Protein AF-A0A1Y3N661-F1 (afdb_monomer_lite)

pLDDT: mean 83.08, std 12.66, range [36.19, 97.19]

Sequence (358 aa):
MNIIDDYYLINKDINNVFLYYISNYDNIYKYEESDEYGVFLFQYREDYIKKIDQYNHYALNEDDCTNSNFRIYECQKGRCEITQGYARCGSDQLLNCSKEDCVIVNNVYDELICNESNYEKAFVENEEFKICILINEEEGYEFRQVPVDNESFHIYTYYTNYNNDFYKLYISYQNGNILRLSTSKGNYYETLNQNDDYENKKMIICNDKKDDPKCYITNKSGYYYNTIGDESQKLLKCNQEDDYICETPETIENGYFYNPENTDVIKCFDDKCEYYNPGNSCSNENYDEIIVESNAKYYCHNNQKYTIGSDDKYYSISDINAEDIYPNLSEGNDIILIKVSPYSITQYIKESGEGWYK

Radius of gyration: 24.1 Å; chains: 1; bounding box: 62×42×71 Å

Foldseek 3Di:
DPDDQFWFWDDPDPFWTFIWGWDADPNDIDTDGDQDFDKFKWFDDPPTIGTQDQDLQFSEEQVRPDWWGIWMWGDHGRTIGTFFWWFGYHQWWIWGHDSVTTDIDRPPDVDDDQAPVQAQPWTADPSWTWHWAALDPPVGIDIDTQDQDQKKDWDWHWDDDPPDIWTWIWIDHHGSGIITTDQDFFKAWDPSDPPDPPQAIFIWTWDHDNPDITIDTDLWWWWGAGCGIPSHQFIWTFDNVRSRGIDGDPDDFAFWFATLPFLWIWGDDPNGIDTDDADQAQDPVQAQHWHAHPRAIFGHHPRDTHHQDQDKDKDKDAQWDPVDFPPDTDGHGDIWIWIRHNTTIGTDDDDPPPDDDD

Structure (mmCIF, N/CA/C/O backbone):
data_AF-A0A1Y3N661-F1
#
_entry.id   AF-A0A1Y3N661-F1
#
loop_
_atom_site.group_PDB
_atom_site.id
_atom_site.type_symbol
_atom_site.label_atom_id
_atom_site.label_alt_id
_atom_site.label_comp_id
_atom_site.label_asym_id
_atom_site.label_entity_id
_atom_site.label_seq_id
_atom_site.pdbx_PDB_ins_code
_atom_site.Cartn_x
_atom_site.Cartn_y
_atom_site.Cartn_z
_atom_site.occupancy
_atom_site.B_iso_or_equiv
_atom_site.auth_seq_id
_atom_site.auth_comp_id
_atom_site.auth_asym_id
_atom_site.auth_atom_id
_atom_site.pdbx_PDB_model_num
ATOM 1 N N . MET A 1 1 ? -11.661 -9.328 -34.748 1.00 51.09 1 MET A N 1
ATOM 2 C CA . MET A 1 1 ? -10.767 -9.405 -33.579 1.00 51.09 1 MET A CA 1
ATOM 3 C C . MET A 1 1 ? -10.668 -10.875 -33.193 1.00 51.09 1 MET A C 1
ATOM 5 O O . MET A 1 1 ? -11.667 -11.432 -32.758 1.00 51.09 1 MET A O 1
ATOM 9 N N . ASN A 1 2 ? -9.538 -11.541 -33.448 1.00 51.62 2 ASN A N 1
ATOM 10 C CA . ASN A 1 2 ? -9.299 -12.860 -32.850 1.00 51.62 2 ASN A CA 1
ATOM 11 C C . ASN A 1 2 ? -8.893 -12.593 -31.400 1.00 51.62 2 ASN A C 1
ATOM 13 O O . ASN A 1 2 ? -7.721 -12.350 -31.132 1.00 51.62 2 ASN A O 1
ATOM 17 N N . ILE A 1 3 ? -9.882 -12.493 -30.511 1.00 56.31 3 ILE A N 1
ATOM 18 C CA . ILE A 1 3 ? -9.628 -12.359 -29.077 1.00 56.31 3 ILE A CA 1
ATOM 19 C C . ILE A 1 3 ? -9.107 -13.714 -28.606 1.00 56.31 3 ILE A C 1
ATOM 21 O O . ILE A 1 3 ? -9.757 -14.737 -28.828 1.00 56.31 3 ILE A O 1
ATOM 25 N N . ILE A 1 4 ? -7.900 -13.685 -28.056 1.00 66.38 4 ILE A N 1
ATOM 26 C CA . ILE A 1 4 ? -7.301 -14.771 -27.287 1.00 66.38 4 ILE A CA 1
ATOM 27 C C . ILE A 1 4 ? -7.742 -14.524 -25.844 1.00 66.38 4 ILE A C 1
ATOM 29 O O . ILE A 1 4 ? -7.881 -13.364 -25.459 1.00 66.38 4 ILE A O 1
ATOM 33 N N . ASP A 1 5 ? -8.004 -15.590 -25.096 1.00 81.31 5 ASP A N 1
ATOM 34 C CA . ASP A 1 5 ? -8.385 -15.507 -23.689 1.00 81.31 5 ASP A CA 1
ATOM 35 C C . ASP A 1 5 ? -7.300 -14.760 -22.888 1.00 81.31 5 ASP A C 1
ATOM 37 O O . ASP A 1 5 ? -6.220 -15.304 -22.665 1.00 81.31 5 ASP A O 1
ATOM 41 N N . ASP A 1 6 ? -7.547 -13.495 -22.531 1.00 86.06 6 ASP A N 1
ATOM 42 C CA . ASP A 1 6 ? -6.498 -12.581 -22.054 1.00 86.06 6 ASP A CA 1
ATOM 43 C C . ASP A 1 6 ? -7.068 -11.354 -21.314 1.00 86.06 6 ASP A C 1
ATOM 45 O O . ASP A 1 6 ? -8.281 -11.121 -21.280 1.00 86.06 6 ASP A O 1
ATOM 49 N N . TYR A 1 7 ? -6.181 -10.545 -20.738 1.00 88.31 7 TYR A N 1
ATOM 50 C CA . TYR A 1 7 ? -6.500 -9.343 -19.988 1.00 88.31 7 TYR A CA 1
ATOM 51 C C . TYR A 1 7 ? -6.396 -8.066 -20.821 1.00 88.31 7 TYR A C 1
ATOM 53 O O . TYR A 1 7 ? -5.410 -7.783 -21.511 1.00 88.31 7 TYR A O 1
ATOM 61 N N . TYR A 1 8 ? -7.417 -7.230 -20.678 1.00 89.44 8 TYR A N 1
ATOM 62 C CA . TYR A 1 8 ? -7.569 -5.989 -21.414 1.00 89.44 8 TYR A CA 1
ATOM 63 C C . TYR A 1 8 ? -7.973 -4.855 -20.488 1.00 89.44 8 TYR A C 1
ATOM 65 O O . TYR A 1 8 ? -8.767 -5.024 -19.564 1.00 89.44 8 TYR A O 1
ATOM 73 N N . LEU A 1 9 ? -7.456 -3.670 -20.788 1.00 87.19 9 LEU A N 1
ATOM 74 C CA . LEU A 1 9 ? -7.906 -2.439 -20.163 1.00 87.19 9 LEU A CA 1
ATOM 75 C C . LEU A 1 9 ? -9.083 -1.879 -20.956 1.00 87.19 9 LEU A C 1
ATOM 77 O O . LEU A 1 9 ? -8.945 -1.523 -22.128 1.00 87.19 9 LEU A O 1
ATOM 81 N N . ILE A 1 10 ? -10.240 -1.787 -20.304 1.00 82.56 10 ILE A N 1
ATOM 82 C CA . ILE A 1 10 ? -11.443 -1.193 -20.881 1.00 82.56 10 ILE A CA 1
ATOM 83 C C . ILE A 1 10 ? -11.698 0.141 -20.194 1.00 82.56 10 ILE A C 1
ATOM 85 O O . ILE A 1 10 ? -11.783 0.254 -18.969 1.00 82.56 10 ILE A O 1
ATOM 89 N N . ASN A 1 11 ? -11.805 1.175 -21.019 1.00 75.88 11 ASN A N 1
ATOM 90 C CA . ASN A 1 11 ? -11.970 2.537 -20.561 1.00 75.88 11 ASN A CA 1
ATOM 91 C C . ASN A 1 11 ? -13.459 2.841 -20.312 1.00 75.88 11 ASN A C 1
ATOM 93 O O . ASN A 1 11 ? -14.262 2.762 -21.244 1.00 75.88 11 ASN A O 1
ATOM 97 N N . LYS A 1 12 ? -13.821 3.203 -19.074 1.00 57.31 12 LYS A N 1
ATOM 98 C CA . LYS A 1 12 ? -15.098 3.884 -18.789 1.00 57.31 12 LYS A CA 1
ATOM 99 C C . LYS A 1 12 ? -14.935 5.412 -18.796 1.00 57.31 12 LYS A C 1
ATOM 101 O O . LYS A 1 12 ? -15.867 6.072 -19.233 1.00 57.31 12 LYS A O 1
ATOM 106 N N . ASP A 1 13 ? -13.771 5.933 -18.377 1.00 59.34 13 ASP A N 1
ATOM 107 C CA . ASP A 1 13 ? -13.318 7.336 -18.469 1.00 59.34 13 ASP A CA 1
ATOM 108 C C . ASP A 1 13 ? -11.772 7.447 -18.393 1.00 59.34 13 ASP A C 1
ATOM 110 O O . ASP A 1 13 ? -11.129 6.619 -17.755 1.00 59.34 13 ASP A O 1
ATOM 114 N N . ILE A 1 14 ? -11.161 8.505 -18.964 1.00 56.38 14 ILE A N 1
ATOM 115 C CA . ILE A 1 14 ? -9.686 8.713 -19.086 1.00 56.38 14 ILE A CA 1
ATOM 116 C C . ILE A 1 14 ? -8.899 8.479 -17.779 1.00 56.38 14 ILE A C 1
ATOM 118 O O . ILE A 1 14 ? -7.728 8.114 -17.826 1.00 56.38 14 ILE A O 1
ATOM 122 N N . ASN A 1 15 ? -9.536 8.669 -16.622 1.00 56.09 15 ASN A N 1
ATOM 123 C CA . ASN A 1 15 ? -8.908 8.537 -15.307 1.00 56.09 15 ASN A CA 1
ATOM 124 C C . ASN A 1 15 ? -9.244 7.224 -14.575 1.00 56.09 15 ASN A C 1
ATOM 126 O O . ASN A 1 15 ? -8.726 7.010 -13.487 1.00 56.09 15 ASN A O 1
ATOM 130 N N . ASN A 1 16 ? -10.129 6.384 -15.124 1.00 63.28 16 ASN A N 1
ATOM 131 C CA . ASN A 1 16 ? -10.626 5.155 -14.506 1.00 63.28 16 ASN A CA 1
ATOM 132 C C . ASN A 1 16 ? -10.693 4.039 -15.544 1.00 63.28 16 ASN A C 1
ATOM 134 O O . ASN A 1 16 ? -11.708 3.842 -16.222 1.00 63.28 16 ASN A O 1
ATOM 138 N N . VAL A 1 17 ? -9.591 3.307 -15.647 1.00 86.25 17 VAL A N 1
ATOM 139 C CA . VAL A 1 17 ? -9.482 2.159 -16.535 1.00 86.25 17 VAL A CA 1
ATOM 140 C C . VAL A 1 17 ? -9.652 0.898 -15.701 1.00 86.25 17 VAL A C 1
ATOM 142 O O . VAL A 1 17 ? -9.060 0.781 -14.633 1.00 86.25 17 VAL A O 1
ATOM 145 N N . PHE A 1 18 ? -10.492 -0.019 -16.165 1.00 88.88 18 PHE A N 1
ATOM 146 C CA . PHE A 1 18 ? -10.768 -1.269 -15.464 1.00 88.88 18 PHE A CA 1
ATOM 147 C C . PHE A 1 18 ? -10.142 -2.435 -16.225 1.00 88.88 18 PHE A C 1
ATOM 149 O O . PHE A 1 18 ? -10.156 -2.459 -17.461 1.00 88.88 18 PHE A O 1
ATOM 156 N N . LEU A 1 19 ? -9.593 -3.389 -15.482 1.00 90.19 19 LEU A N 1
ATOM 157 C CA . LEU A 1 19 ? -9.022 -4.617 -16.003 1.00 90.19 19 LEU A CA 1
ATOM 158 C C . LEU A 1 19 ? -10.122 -5.658 -16.185 1.00 90.19 19 LEU A C 1
ATOM 160 O O . LEU A 1 19 ? -10.829 -6.003 -15.241 1.00 90.19 19 LEU A O 1
ATOM 164 N N . TYR A 1 20 ? -10.239 -6.181 -17.398 1.00 90.00 20 TYR A N 1
ATOM 165 C CA . TYR A 1 20 ? -11.162 -7.257 -17.724 1.00 90.00 20 TYR A CA 1
ATOM 166 C C . TYR A 1 20 ? -10.399 -8.451 -18.263 1.00 90.00 20 TYR A C 1
ATOM 168 O O . TYR A 1 20 ? -9.544 -8.296 -19.133 1.00 90.00 20 TYR A O 1
ATOM 176 N N . TYR A 1 21 ? -10.764 -9.639 -17.800 1.00 90.50 21 TYR A N 1
ATOM 177 C CA . TYR A 1 21 ? -10.476 -10.871 -18.510 1.00 90.50 21 TYR A CA 1
ATOM 178 C C . TYR A 1 21 ? -11.543 -11.070 -19.586 1.00 90.50 21 TYR A C 1
ATOM 180 O O . TYR A 1 21 ? -12.747 -11.062 -19.302 1.00 90.50 21 TYR A O 1
ATOM 188 N N . ILE A 1 22 ? -11.113 -11.203 -20.837 1.00 88.56 22 ILE A N 1
ATOM 189 C CA . ILE A 1 22 ? -12.006 -11.444 -21.967 1.00 88.56 22 ILE A CA 1
ATOM 190 C C . ILE A 1 22 ? -11.711 -12.834 -22.504 1.00 88.56 22 ILE A C 1
ATOM 192 O O . ILE A 1 22 ? -10.599 -13.092 -22.954 1.00 88.56 22 ILE A O 1
ATOM 196 N N . SER A 1 23 ? -12.725 -13.698 -22.503 1.00 89.12 23 SER A N 1
ATOM 197 C CA . SER A 1 23 ? -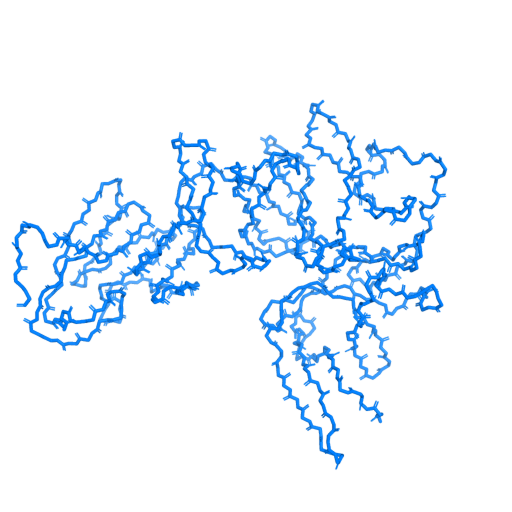12.644 -15.037 -23.091 1.00 89.12 23 SER A CA 1
ATOM 198 C C . SER A 1 23 ? -13.618 -15.216 -24.251 1.00 89.12 23 SER A C 1
ATOM 200 O O . SER A 1 23 ? -14.647 -14.533 -24.333 1.00 89.12 23 SER A O 1
ATOM 202 N N . ASN A 1 24 ? -13.290 -16.121 -25.174 1.00 84.81 24 ASN A N 1
ATOM 203 C CA . ASN A 1 24 ? -14.106 -16.419 -26.350 1.00 84.81 24 ASN A CA 1
ATOM 204 C C . ASN A 1 24 ? -14.370 -17.922 -26.483 1.00 84.81 24 ASN A C 1
ATOM 206 O O . ASN A 1 24 ? -13.493 -18.691 -26.876 1.00 84.81 24 ASN A O 1
ATOM 210 N N . TYR A 1 25 ? -15.618 -18.322 -26.243 1.00 82.75 25 TYR A N 1
ATOM 211 C CA . TYR A 1 25 ? -16.082 -19.691 -26.450 1.00 82.75 25 TYR A CA 1
ATOM 212 C C . TYR A 1 25 ? -17.200 -19.700 -27.497 1.00 82.75 25 TYR A C 1
ATOM 214 O O . TYR A 1 25 ? -18.227 -19.052 -27.317 1.00 82.75 25 TYR A O 1
ATOM 222 N N . ASP A 1 26 ? -17.003 -20.405 -28.615 1.00 83.25 26 ASP A N 1
ATOM 223 C CA . ASP A 1 26 ? -17.981 -20.524 -29.712 1.00 83.25 26 ASP A CA 1
ATOM 224 C C . ASP A 1 26 ? -18.510 -19.181 -30.278 1.00 83.25 26 ASP A C 1
ATOM 226 O O . ASP A 1 26 ? -19.673 -19.065 -30.668 1.00 83.25 26 ASP A O 1
ATOM 230 N N . ASN A 1 27 ? -17.647 -18.161 -30.390 1.00 80.25 27 ASN A N 1
ATOM 231 C CA . ASN A 1 27 ? -17.991 -16.780 -30.791 1.00 80.25 27 ASN A CA 1
ATOM 232 C C . ASN A 1 27 ? -18.866 -16.021 -29.780 1.00 80.25 27 ASN A C 1
ATOM 234 O O . ASN A 1 27 ? -19.467 -14.998 -30.124 1.00 80.25 27 ASN A O 1
ATOM 238 N N . ILE A 1 28 ? -18.946 -16.503 -28.541 1.00 81.44 28 ILE A N 1
ATOM 239 C CA . ILE A 1 28 ? -19.558 -15.789 -27.426 1.00 81.44 28 ILE A CA 1
ATOM 240 C C . ILE A 1 28 ? -18.430 -15.202 -26.586 1.00 81.44 28 ILE A C 1
ATOM 242 O O . ILE A 1 28 ? -17.651 -15.926 -25.966 1.00 81.44 28 ILE A O 1
ATOM 246 N N . TYR A 1 29 ? -18.363 -13.872 -26.568 1.00 83.94 29 TYR A N 1
ATOM 247 C CA . TYR A 1 29 ? -17.427 -13.139 -25.729 1.00 83.94 29 TYR A CA 1
ATOM 248 C C . TYR A 1 29 ? -17.972 -13.028 -24.310 1.00 83.94 29 TYR A C 1
ATOM 250 O O . TYR A 1 29 ? -19.091 -12.548 -24.102 1.00 83.94 29 TYR A O 1
ATOM 258 N N . LYS A 1 30 ? -17.164 -13.443 -23.337 1.00 87.69 30 LYS A N 1
ATOM 259 C CA . LYS A 1 30 ? -17.422 -13.228 -21.917 1.00 87.69 30 LYS A CA 1
ATOM 260 C C . LYS A 1 30 ? -16.445 -12.182 -21.398 1.00 87.69 30 LYS A C 1
ATOM 262 O O . LYS A 1 30 ? -15.256 -12.255 -21.686 1.00 87.69 30 LYS A O 1
ATOM 267 N N . TYR A 1 31 ? -16.973 -11.227 -20.643 1.00 89.12 31 TYR A N 1
ATOM 268 C CA . TYR A 1 31 ? -16.211 -10.162 -20.006 1.00 89.12 31 TYR A CA 1
ATOM 269 C C . TYR A 1 31 ? -16.338 -10.346 -18.501 1.00 89.12 31 TYR A C 1
ATOM 271 O O . TYR A 1 31 ? -17.453 -10.327 -17.974 1.00 89.12 31 TYR A O 1
ATOM 279 N N . GLU A 1 32 ? -15.215 -10.536 -17.828 1.00 90.44 32 GLU A N 1
ATOM 280 C CA . GLU A 1 32 ? -15.146 -10.658 -16.377 1.00 90.44 32 GLU A CA 1
ATOM 281 C C . GLU A 1 32 ? -14.264 -9.535 -15.854 1.00 90.44 32 GLU A C 1
ATOM 283 O O . GLU A 1 32 ? -13.135 -9.372 -16.310 1.00 90.44 32 GLU A O 1
ATOM 288 N N . GLU A 1 33 ? -14.797 -8.714 -14.951 1.00 88.88 33 GLU A N 1
ATOM 289 C CA . GLU A 1 33 ? -13.972 -7.739 -14.241 1.00 88.88 33 GLU A CA 1
ATOM 290 C C . GLU A 1 33 ? -12.967 -8.509 -13.383 1.00 88.88 33 GLU A C 1
ATOM 292 O O . GLU A 1 33 ? -13.329 -9.471 -12.705 1.00 88.88 33 GLU A O 1
ATOM 297 N N . SER A 1 34 ? -11.696 -8.141 -13.497 1.00 88.06 34 SER A N 1
ATOM 298 C CA . SER A 1 34 ? -10.610 -8.797 -12.783 1.00 88.06 34 SER A CA 1
ATOM 299 C C . SER A 1 34 ? -10.407 -8.123 -11.436 1.00 88.06 34 SER A C 1
ATOM 301 O O . SER A 1 34 ? -10.338 -6.904 -11.387 1.00 88.06 34 SER A O 1
ATOM 303 N N . ASP A 1 35 ? -10.219 -8.893 -10.369 1.00 83.56 35 ASP A N 1
ATOM 304 C CA . ASP A 1 35 ? -9.818 -8.365 -9.058 1.00 83.56 35 ASP A CA 1
ATOM 305 C C . ASP A 1 35 ? -8.289 -8.349 -8.880 1.00 83.56 35 ASP A C 1
ATOM 307 O O . ASP A 1 35 ? -7.789 -8.224 -7.761 1.00 83.56 35 ASP A O 1
ATOM 311 N N . GLU A 1 36 ? -7.526 -8.491 -9.970 1.00 83.06 36 GLU A N 1
ATOM 312 C CA . GLU A 1 36 ? -6.067 -8.537 -9.900 1.00 83.06 36 GLU A CA 1
ATOM 313 C C . GLU A 1 36 ? -5.464 -7.273 -9.274 1.00 83.06 36 GLU A C 1
ATOM 315 O O . GLU A 1 36 ? -5.895 -6.133 -9.495 1.00 83.06 36 GLU A O 1
ATOM 320 N N . TYR A 1 37 ? -4.395 -7.524 -8.524 1.00 81.94 37 TYR A N 1
ATOM 321 C CA . TYR A 1 37 ? -3.517 -6.531 -7.938 1.00 81.94 37 TYR A CA 1
ATOM 322 C C . TYR A 1 37 ? -2.136 -6.668 -8.550 1.00 81.94 37 TYR A C 1
ATOM 324 O O . TYR A 1 37 ? -1.655 -7.781 -8.740 1.00 81.94 37 TYR A O 1
ATOM 332 N N . GLY A 1 38 ? -1.478 -5.547 -8.821 1.00 82.69 38 GLY A N 1
ATOM 333 C CA . GLY A 1 38 ? -0.086 -5.580 -9.244 1.00 82.69 38 GLY A CA 1
ATOM 334 C C . GLY A 1 38 ? 0.288 -4.469 -10.201 1.00 82.69 38 GLY A C 1
ATOM 335 O O . GLY A 1 38 ? -0.438 -3.493 -10.391 1.00 82.69 38 GLY A O 1
ATOM 336 N N . VAL A 1 39 ? 1.465 -4.631 -10.791 1.00 86.75 39 VAL A N 1
ATOM 337 C CA . VAL A 1 39 ? 2.034 -3.704 -11.763 1.00 86.75 39 VAL A CA 1
ATOM 338 C C . VAL A 1 39 ? 2.219 -4.447 -13.071 1.00 86.75 39 VAL A C 1
ATOM 340 O O . VAL A 1 39 ? 2.889 -5.478 -13.118 1.00 86.75 39 VAL A O 1
ATOM 343 N N . PHE A 1 40 ? 1.646 -3.911 -14.142 1.00 88.81 40 PHE A N 1
ATOM 344 C CA . PHE A 1 40 ? 1.632 -4.582 -15.432 1.00 88.81 40 PHE A CA 1
ATOM 345 C C . PHE A 1 40 ? 2.009 -3.634 -16.563 1.00 88.81 40 PHE A C 1
ATOM 347 O O . PHE A 1 40 ? 1.726 -2.433 -16.531 1.00 88.81 40 PHE A O 1
ATOM 354 N N . LEU A 1 41 ? 2.632 -4.202 -17.592 1.00 90.62 41 LEU A N 1
ATOM 355 C CA . LEU A 1 41 ? 2.909 -3.518 -18.843 1.00 90.62 41 LEU A CA 1
ATOM 356 C C . LEU A 1 41 ? 1.739 -3.751 -19.797 1.00 90.62 41 LEU A C 1
ATOM 358 O O . LEU A 1 41 ? 1.284 -4.882 -19.968 1.00 90.62 41 LEU A O 1
ATOM 362 N N . PHE A 1 42 ? 1.268 -2.688 -20.435 1.00 90.50 42 PHE A N 1
ATOM 363 C CA . PHE A 1 42 ? 0.189 -2.747 -21.411 1.00 90.50 42 PHE A CA 1
ATOM 364 C C . PHE A 1 42 ? 0.646 -2.215 -22.757 1.00 90.50 42 PHE A C 1
ATOM 366 O O . PHE A 1 42 ? 1.310 -1.180 -22.828 1.00 90.50 42 PHE A O 1
ATOM 373 N N . GLN A 1 43 ? 0.230 -2.890 -23.826 1.00 88.88 43 GLN A N 1
ATOM 374 C CA . GLN A 1 43 ? 0.457 -2.451 -25.194 1.00 88.88 43 GLN A CA 1
ATOM 375 C C . GLN A 1 43 ? -0.795 -1.793 -25.773 1.00 88.88 43 GLN A C 1
ATOM 377 O O . GLN A 1 43 ? -1.882 -2.375 -25.780 1.00 88.88 43 GLN A O 1
ATOM 382 N N . TYR A 1 44 ? -0.614 -0.590 -26.303 1.00 86.88 44 TYR A N 1
ATOM 383 C CA . TYR A 1 44 ? -1.615 0.194 -27.007 1.00 86.88 44 TYR A CA 1
ATOM 384 C C . TYR A 1 44 ? -1.639 -0.214 -28.471 1.00 86.88 44 TYR A C 1
ATOM 386 O O . TYR A 1 44 ? -0.629 -0.161 -29.170 1.00 86.88 44 TYR A O 1
ATOM 394 N N . ARG A 1 45 ? -2.809 -0.611 -28.951 1.00 82.19 45 ARG A N 1
ATOM 395 C CA . ARG A 1 45 ? -3.072 -0.835 -30.372 1.00 82.19 45 ARG A CA 1
ATOM 396 C C . ARG A 1 45 ? -4.220 0.064 -30.808 1.00 82.19 45 ARG A C 1
ATOM 398 O O . ARG A 1 45 ? -4.896 0.643 -29.963 1.00 82.19 45 ARG A O 1
ATOM 405 N N . GLU A 1 46 ? -4.433 0.178 -32.117 1.00 79.00 46 GLU A N 1
ATOM 406 C CA . GLU A 1 46 ? -5.451 1.079 -32.685 1.00 79.00 46 GLU A CA 1
ATOM 407 C C . GLU A 1 46 ? -6.837 0.886 -32.046 1.00 79.00 46 GLU A C 1
ATOM 409 O O . GLU A 1 46 ? -7.517 1.870 -31.766 1.00 79.00 46 GLU A O 1
ATOM 414 N N . ASP A 1 47 ? -7.205 -0.362 -31.731 1.00 76.94 47 ASP A N 1
ATOM 415 C CA . ASP A 1 47 ? -8.551 -0.710 -31.262 1.00 76.94 47 ASP A CA 1
ATOM 416 C C . ASP A 1 47 ? -8.627 -1.182 -29.795 1.00 76.94 47 ASP A C 1
ATOM 418 O O . ASP A 1 47 ? -9.727 -1.399 -29.285 1.00 76.94 47 ASP A O 1
ATOM 422 N N . TYR A 1 48 ? -7.499 -1.416 -29.110 1.00 81.00 48 TYR A N 1
ATOM 423 C CA . TYR A 1 48 ? -7.504 -2.003 -27.761 1.00 81.00 48 TYR A CA 1
ATOM 424 C C . TYR A 1 48 ? -6.197 -1.804 -26.987 1.00 81.00 48 TYR A C 1
ATOM 426 O O . TYR A 1 48 ? -5.142 -1.534 -27.559 1.00 81.00 48 TYR A O 1
ATOM 434 N N . ILE A 1 49 ? -6.274 -2.006 -25.669 1.00 87.75 49 ILE A N 1
ATOM 435 C CA . ILE A 1 49 ? -5.138 -1.969 -24.745 1.00 87.75 49 ILE A CA 1
ATOM 436 C C . ILE A 1 49 ? -5.022 -3.346 -24.088 1.00 87.75 49 ILE A C 1
ATOM 438 O O . ILE A 1 49 ? -5.932 -3.773 -23.376 1.00 87.75 49 ILE A O 1
ATOM 442 N N . LYS A 1 50 ? -3.924 -4.054 -24.356 1.00 88.25 50 LYS A N 1
ATOM 443 C CA . LYS A 1 50 ? -3.722 -5.450 -23.940 1.00 88.25 50 LYS A CA 1
ATOM 444 C C . LYS A 1 50 ? -2.646 -5.557 -22.869 1.00 88.25 50 LYS A C 1
ATOM 446 O O . LYS A 1 50 ? -1.601 -4.924 -23.025 1.00 88.25 50 LYS A O 1
ATOM 451 N N . LYS A 1 51 ? -2.878 -6.360 -21.828 1.00 89.88 51 LYS A N 1
ATOM 452 C CA . LYS A 1 51 ? -1.835 -6.750 -20.872 1.00 89.88 51 LYS A CA 1
ATOM 453 C C . LYS A 1 51 ? -0.758 -7.545 -21.613 1.00 89.88 51 LYS A C 1
ATOM 455 O O . LYS A 1 51 ? -1.061 -8.338 -22.505 1.00 89.88 51 LYS A O 1
ATOM 460 N N . ILE A 1 52 ? 0.501 -7.289 -21.291 1.00 86.56 52 ILE A N 1
ATOM 461 C CA . ILE A 1 52 ? 1.609 -8.125 -21.738 1.00 86.56 52 ILE A CA 1
ATOM 462 C C . ILE A 1 52 ? 1.806 -9.228 -20.706 1.00 86.56 52 ILE A C 1
ATOM 464 O O . ILE A 1 52 ? 2.033 -8.941 -19.528 1.00 86.56 52 ILE A O 1
ATOM 468 N N . ASP A 1 53 ? 1.735 -10.474 -21.166 1.00 75.75 53 ASP A N 1
ATOM 469 C CA . ASP A 1 53 ? 2.173 -11.616 -20.377 1.00 75.75 53 ASP A CA 1
ATOM 470 C C . ASP A 1 53 ? 3.678 -11.509 -20.167 1.00 75.75 53 ASP A C 1
ATOM 472 O O . ASP A 1 53 ? 4.463 -11.505 -21.118 1.00 75.75 53 ASP A O 1
ATOM 476 N N . GLN A 1 54 ? 4.073 -11.379 -18.908 1.00 68.44 54 GLN A N 1
ATOM 477 C CA . GLN A 1 54 ? 5.477 -11.319 -18.544 1.00 68.44 54 GLN A CA 1
ATOM 478 C C . GLN A 1 54 ? 6.087 -12.714 -18.680 1.00 68.44 54 GLN A C 1
ATOM 480 O O . GLN A 1 54 ? 5.515 -13.703 -18.217 1.00 68.44 54 GLN A O 1
ATOM 485 N N . TYR A 1 55 ? 7.269 -12.800 -19.283 1.00 62.78 55 TYR A N 1
ATOM 486 C CA . TYR A 1 55 ? 8.046 -14.032 -19.279 1.00 62.78 55 TYR A CA 1
ATOM 487 C C . TYR A 1 55 ? 8.842 -14.125 -17.975 1.00 62.78 55 TYR A C 1
ATOM 489 O O . TYR A 1 55 ? 9.211 -13.111 -17.385 1.00 62.78 55 TYR A O 1
ATOM 497 N N . ASN A 1 56 ? 9.191 -15.346 -17.558 1.00 60.62 56 ASN A N 1
ATOM 498 C CA . ASN A 1 56 ? 9.953 -15.575 -16.323 1.00 60.62 56 ASN A CA 1
ATOM 499 C C . ASN A 1 56 ? 11.283 -14.800 -16.262 1.00 60.62 56 ASN A C 1
ATOM 501 O O . ASN A 1 56 ? 11.864 -14.704 -15.192 1.00 60.62 56 ASN A O 1
ATOM 505 N N . HIS A 1 57 ? 11.829 -14.340 -17.394 1.00 61.06 57 HIS A N 1
ATOM 506 C CA . HIS A 1 57 ? 13.146 -13.691 -17.449 1.00 61.06 57 HIS A CA 1
ATOM 507 C C . HIS A 1 57 ? 13.086 -12.218 -17.883 1.00 61.06 57 HIS A C 1
ATOM 509 O O . HIS A 1 57 ? 13.975 -11.462 -17.503 1.00 61.06 57 HIS A O 1
ATOM 515 N N . TYR A 1 58 ? 12.050 -11.800 -18.628 1.00 73.19 58 TYR A N 1
ATOM 516 C CA . TYR A 1 58 ? 11.914 -10.448 -19.191 1.00 73.19 58 TYR A CA 1
ATOM 517 C C . TYR A 1 58 ? 10.440 -10.016 -19.254 1.00 73.19 58 TYR A C 1
ATOM 519 O O . TYR A 1 58 ? 9.559 -10.857 -19.447 1.00 73.19 58 TYR A O 1
ATOM 527 N N . ALA A 1 59 ? 10.152 -8.709 -19.173 1.00 70.44 59 ALA A N 1
ATOM 528 C CA . ALA A 1 59 ? 8.790 -8.218 -19.430 1.00 70.44 59 ALA A CA 1
ATOM 529 C C . ALA A 1 59 ? 8.440 -8.308 -20.925 1.00 70.44 59 ALA A C 1
ATOM 531 O O . ALA A 1 59 ? 7.291 -8.562 -21.272 1.00 70.44 59 ALA A O 1
ATOM 532 N N . LEU A 1 60 ? 9.434 -8.121 -21.798 1.00 80.31 60 LEU A N 1
ATOM 533 C CA . LEU A 1 60 ? 9.332 -8.250 -23.252 1.00 80.31 60 LEU A CA 1
ATOM 534 C C . LEU A 1 60 ? 10.554 -8.987 -23.810 1.00 80.31 60 LEU A C 1
ATOM 536 O O . LEU A 1 60 ? 11.658 -8.844 -23.281 1.00 80.31 60 LEU A O 1
ATOM 540 N N . ASN A 1 61 ? 10.369 -9.733 -24.900 1.00 77.75 61 ASN A N 1
ATOM 541 C CA . ASN A 1 61 ? 11.490 -10.260 -25.682 1.00 77.75 61 ASN A CA 1
ATOM 542 C C . ASN A 1 61 ? 12.188 -9.125 -26.441 1.00 77.75 61 ASN A C 1
ATOM 544 O O . ASN A 1 61 ? 11.557 -8.123 -26.765 1.00 77.75 61 ASN A O 1
ATOM 548 N N . GLU A 1 62 ? 13.462 -9.317 -26.788 1.00 75.19 62 GLU A N 1
ATOM 549 C CA . GLU A 1 62 ? 14.264 -8.319 -27.514 1.00 75.19 62 GLU A CA 1
ATOM 550 C C . GLU A 1 62 ? 13.621 -7.902 -28.852 1.00 75.19 62 GLU A C 1
ATOM 552 O O . GLU A 1 62 ? 13.586 -6.721 -29.186 1.00 75.19 62 GLU A O 1
ATOM 557 N N . ASP A 1 63 ? 13.008 -8.845 -29.575 1.00 76.69 63 ASP A N 1
ATOM 558 C CA . ASP A 1 63 ? 12.309 -8.570 -30.842 1.00 76.69 63 ASP A CA 1
ATOM 559 C C . ASP A 1 63 ? 11.036 -7.715 -30.669 1.00 76.69 63 ASP A C 1
ATOM 561 O O . ASP A 1 63 ? 10.603 -7.041 -31.607 1.00 76.69 63 ASP A O 1
ATOM 565 N N . ASP A 1 64 ? 10.439 -7.725 -29.472 1.00 77.94 64 ASP A N 1
ATOM 566 C CA . ASP A 1 64 ? 9.248 -6.941 -29.123 1.00 77.94 64 ASP A CA 1
ATOM 567 C C . ASP A 1 64 ? 9.615 -5.565 -28.526 1.00 77.94 64 ASP A C 1
ATOM 569 O O . ASP A 1 64 ? 8.733 -4.738 -28.262 1.00 77.94 64 ASP A O 1
ATOM 573 N N . CYS A 1 65 ? 10.913 -5.293 -28.336 1.00 78.56 65 CYS A N 1
ATOM 574 C CA . CYS A 1 65 ? 11.441 -4.027 -27.839 1.00 78.56 65 CYS A CA 1
ATOM 575 C C . CYS A 1 65 ? 11.365 -2.947 -28.913 1.00 78.56 65 CYS A C 1
ATOM 577 O O . CYS A 1 65 ? 12.328 -2.635 -29.612 1.00 78.56 65 CYS A O 1
ATOM 579 N N . THR A 1 66 ? 10.192 -2.335 -29.036 1.00 73.94 66 THR A N 1
ATOM 580 C CA . THR A 1 66 ? 9.980 -1.192 -29.922 1.00 73.94 66 THR A CA 1
ATOM 581 C C . THR A 1 66 ? 9.729 0.078 -29.126 1.00 73.94 66 THR A C 1
ATOM 583 O O . THR A 1 66 ? 8.989 0.075 -28.142 1.00 73.94 66 THR A O 1
ATOM 586 N N . ASN A 1 67 ? 10.285 1.197 -29.594 1.00 64.81 67 ASN A N 1
ATOM 587 C CA . ASN A 1 67 ? 9.879 2.509 -29.103 1.00 64.81 67 ASN A CA 1
ATOM 588 C C . ASN A 1 67 ? 8.394 2.727 -29.409 1.00 64.81 67 ASN A C 1
ATOM 590 O O . ASN A 1 67 ? 7.965 2.500 -30.542 1.00 64.81 67 ASN A O 1
ATOM 594 N N . SER A 1 68 ? 7.661 3.256 -28.427 1.00 69.06 68 SER A N 1
ATOM 595 C CA . SER A 1 68 ? 6.243 3.638 -28.475 1.00 69.06 68 SER A CA 1
ATOM 596 C C . SER A 1 68 ? 5.215 2.496 -28.491 1.00 69.06 68 SER A C 1
ATOM 598 O O . SER A 1 68 ? 5.432 1.423 -29.043 1.00 69.06 68 SER A O 1
ATOM 600 N N . ASN A 1 69 ? 4.073 2.787 -27.856 1.00 84.94 69 ASN A N 1
ATOM 601 C CA . ASN A 1 69 ? 2.898 1.942 -27.600 1.00 84.94 69 ASN A CA 1
ATOM 602 C C . ASN A 1 69 ? 2.922 1.049 -26.355 1.00 84.94 69 ASN A C 1
ATOM 604 O O . ASN A 1 69 ? 2.018 0.235 -26.204 1.00 84.94 69 ASN A O 1
ATOM 608 N N . PHE A 1 70 ? 3.856 1.229 -25.425 1.00 89.62 70 PHE A N 1
ATOM 609 C CA . PHE A 1 70 ? 3.763 0.607 -24.100 1.00 89.62 70 PHE A CA 1
ATOM 610 C C . PHE A 1 70 ? 3.466 1.641 -23.023 1.00 89.62 70 PHE A C 1
ATOM 612 O O . PHE A 1 70 ? 3.818 2.810 -23.183 1.00 89.62 70 PHE A O 1
ATOM 619 N N . ARG A 1 71 ? 2.805 1.208 -21.944 1.00 90.94 71 ARG A N 1
ATOM 620 C CA . ARG A 1 71 ? 2.594 1.983 -20.712 1.00 90.94 71 ARG A CA 1
ATOM 621 C C . ARG A 1 71 ? 2.522 1.055 -19.506 1.00 90.94 71 ARG A C 1
ATOM 623 O O . ARG A 1 71 ? 2.026 -0.065 -19.628 1.00 90.94 71 ARG A O 1
ATOM 630 N N . ILE A 1 72 ? 2.970 1.533 -18.351 1.00 91.25 72 ILE A N 1
ATOM 631 C CA . ILE A 1 72 ? 2.886 0.796 -17.087 1.00 91.25 72 ILE A CA 1
ATOM 632 C C . ILE A 1 72 ? 1.629 1.234 -16.337 1.00 91.25 72 ILE A C 1
ATOM 634 O O . ILE A 1 72 ? 1.332 2.426 -16.238 1.00 91.25 72 ILE A O 1
ATOM 638 N N . TYR A 1 73 ? 0.901 0.261 -15.804 1.00 89.69 73 TYR A N 1
ATOM 639 C CA . TYR A 1 73 ? -0.274 0.473 -14.972 1.00 89.69 73 TYR A CA 1
ATOM 640 C C . TYR A 1 73 ? -0.100 -0.227 -13.629 1.00 89.69 73 TYR A C 1
ATOM 642 O O . TYR A 1 73 ? 0.369 -1.363 -13.572 1.00 89.69 73 TYR A O 1
ATOM 650 N N . GLU A 1 74 ? -0.511 0.442 -12.559 1.00 87.12 74 GLU A N 1
ATOM 651 C CA . GLU A 1 74 ? -0.788 -0.191 -11.274 1.00 87.12 74 GLU A CA 1
ATOM 652 C C . GLU A 1 74 ? -2.276 -0.520 -11.215 1.00 87.12 74 GLU A C 1
ATOM 654 O O . GLU A 1 74 ? -3.094 0.371 -11.419 1.00 87.12 74 GLU A O 1
ATOM 659 N N . CYS A 1 75 ? -2.623 -1.763 -10.898 1.00 85.12 75 CYS A N 1
ATOM 660 C CA . CYS A 1 75 ? -3.999 -2.198 -10.698 1.00 85.12 75 CYS A CA 1
ATOM 661 C C . CYS A 1 75 ? -4.254 -2.550 -9.229 1.00 85.12 75 CYS A C 1
ATOM 663 O O . CYS A 1 75 ? -3.454 -3.243 -8.597 1.00 85.12 75 CYS A O 1
ATOM 665 N N . GLN A 1 76 ? -5.386 -2.083 -8.700 1.00 81.12 76 GLN A N 1
ATOM 666 C CA . GLN A 1 76 ? -5.890 -2.396 -7.366 1.00 81.12 76 GLN A CA 1
ATOM 667 C C . GLN A 1 76 ? -7.387 -2.707 -7.453 1.00 81.12 76 GLN A C 1
ATOM 669 O O . GLN A 1 76 ? -8.171 -1.836 -7.838 1.00 81.12 76 GLN A O 1
ATOM 674 N N . LYS A 1 77 ? -7.793 -3.936 -7.095 1.00 80.50 77 LYS A N 1
ATOM 675 C CA . LYS A 1 77 ? -9.188 -4.412 -7.238 1.00 80.50 77 LYS A CA 1
ATOM 676 C C . LYS A 1 77 ? -9.744 -4.139 -8.642 1.00 80.50 77 LYS A C 1
ATOM 678 O O . LYS A 1 77 ? -10.778 -3.492 -8.790 1.00 80.50 77 LYS A O 1
ATOM 683 N N . GLY A 1 78 ? -8.969 -4.479 -9.672 1.00 83.25 78 GLY A N 1
ATOM 684 C CA . GLY A 1 78 ? -9.362 -4.270 -11.069 1.00 83.25 78 GLY A CA 1
ATOM 685 C C . GLY A 1 78 ? -9.299 -2.843 -11.589 1.00 83.25 78 GLY A C 1
ATOM 686 O O . GLY A 1 78 ? -9.313 -2.641 -12.802 1.00 83.25 78 GLY A O 1
ATOM 687 N N . ARG A 1 79 ? -9.190 -1.833 -10.724 1.00 86.81 79 ARG A N 1
ATOM 688 C CA . ARG A 1 79 ? -9.021 -0.444 -11.149 1.00 86.81 79 ARG A CA 1
ATOM 689 C C . ARG A 1 79 ? -7.548 -0.161 -11.380 1.00 86.81 79 ARG A C 1
ATOM 691 O O . ARG A 1 79 ? -6.740 -0.324 -10.472 1.00 86.81 79 ARG A O 1
ATOM 698 N N . CYS A 1 80 ? -7.218 0.289 -12.582 1.00 87.25 80 CYS A N 1
ATOM 699 C CA . CYS A 1 80 ? -5.849 0.524 -12.997 1.00 87.25 80 CYS A CA 1
ATOM 700 C C . CYS A 1 80 ? -5.576 2.006 -13.245 1.00 87.25 80 CYS A C 1
ATOM 702 O O . CYS A 1 80 ? -6.317 2.685 -13.962 1.00 87.25 80 CYS A O 1
ATOM 704 N N . GLU A 1 81 ? -4.468 2.485 -12.693 1.00 86.50 81 GLU A N 1
ATOM 705 C CA . GLU A 1 81 ? -3.959 3.837 -12.877 1.00 86.50 81 GLU A CA 1
ATOM 706 C C . GLU A 1 81 ? -2.609 3.798 -13.587 1.00 86.50 81 GLU A C 1
ATOM 708 O O . GLU A 1 81 ? -1.749 2.956 -13.318 1.00 86.50 81 GLU A O 1
ATOM 713 N N . ILE A 1 82 ? -2.437 4.709 -14.540 1.00 88.81 82 ILE A N 1
ATOM 714 C CA . ILE A 1 82 ? -1.188 4.837 -15.276 1.00 88.81 82 ILE A CA 1
ATOM 715 C C . ILE A 1 82 ? -0.079 5.372 -14.369 1.00 88.81 82 ILE A C 1
ATOM 717 O O . ILE A 1 82 ? -0.277 6.340 -13.633 1.00 88.81 82 ILE A O 1
ATOM 721 N N . THR A 1 83 ? 1.108 4.781 -14.469 1.00 89.50 83 THR A N 1
ATOM 722 C CA . THR A 1 83 ? 2.275 5.192 -13.689 1.00 89.50 83 THR A CA 1
ATOM 723 C C . THR A 1 83 ? 3.540 5.262 -14.547 1.00 89.50 83 THR A C 1
ATOM 725 O O . THR A 1 83 ? 3.546 4.882 -15.718 1.00 89.50 83 THR A O 1
ATOM 728 N N . GLN A 1 84 ? 4.607 5.791 -13.956 1.00 91.69 84 GLN A N 1
ATOM 729 C CA . GLN A 1 84 ? 5.940 5.868 -14.536 1.00 91.69 84 GLN A CA 1
ATOM 730 C C . GLN A 1 84 ? 6.870 4.824 -13.917 1.00 91.69 84 GLN A C 1
ATOM 732 O O . GLN A 1 84 ? 6.679 4.400 -12.774 1.00 91.69 84 GLN A O 1
ATOM 737 N N . GLY A 1 85 ? 7.893 4.413 -14.657 1.00 93.00 85 GLY A N 1
ATOM 738 C CA . GLY A 1 85 ? 8.801 3.367 -14.211 1.00 93.00 85 GLY A CA 1
ATOM 739 C C . GLY A 1 85 ? 9.667 2.803 -15.319 1.00 93.00 85 GLY A C 1
ATOM 740 O O . GLY A 1 85 ? 9.824 3.401 -16.377 1.00 93.00 85 GLY A O 1
ATOM 741 N N . TYR A 1 86 ? 10.191 1.614 -15.073 1.00 93.25 86 TYR A N 1
ATOM 742 C CA . TYR A 1 86 ? 11.047 0.872 -15.971 1.00 93.25 86 TYR A CA 1
ATOM 743 C C . TYR A 1 86 ? 10.496 -0.539 -16.183 1.00 93.25 86 TYR A C 1
ATOM 745 O O . TYR A 1 86 ? 9.972 -1.144 -15.250 1.00 93.25 86 TYR A O 1
ATOM 753 N N . ALA A 1 87 ? 10.630 -1.080 -17.388 1.00 91.69 87 ALA A N 1
ATOM 754 C CA . ALA A 1 87 ? 10.290 -2.470 -17.689 1.00 91.69 87 ALA A CA 1
ATOM 755 C C . ALA A 1 87 ? 11.428 -3.140 -18.458 1.00 91.69 87 ALA A C 1
ATOM 757 O O . ALA A 1 87 ? 11.996 -2.549 -19.375 1.00 91.69 87 ALA A O 1
ATOM 758 N N . ARG A 1 88 ? 11.762 -4.375 -18.090 1.00 89.12 88 ARG A N 1
ATOM 759 C CA . ARG A 1 88 ? 12.855 -5.133 -18.689 1.00 89.12 88 ARG A CA 1
ATOM 760 C C . ARG A 1 88 ? 12.507 -5.582 -20.101 1.00 89.12 88 ARG A C 1
ATOM 762 O O . ARG A 1 88 ? 11.487 -6.235 -20.314 1.00 89.12 88 ARG A O 1
ATOM 769 N N . CYS A 1 89 ? 13.376 -5.257 -21.047 1.00 87.19 89 CYS A N 1
ATOM 770 C CA . CYS A 1 89 ? 13.186 -5.530 -22.459 1.00 87.19 89 CYS A CA 1
ATOM 771 C C . CYS A 1 89 ? 14.394 -6.322 -22.971 1.00 87.19 89 CYS A C 1
ATOM 773 O O . CYS A 1 89 ? 15.463 -5.763 -23.184 1.00 87.19 89 CYS A O 1
ATOM 775 N N . GLY A 1 90 ? 14.263 -7.643 -23.081 1.00 82.31 90 GL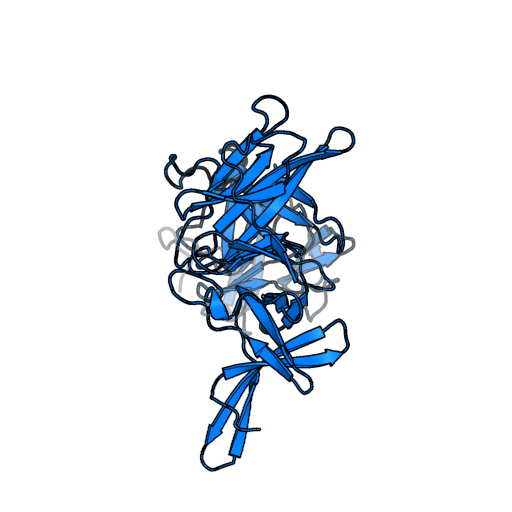Y A N 1
ATOM 776 C CA . GLY A 1 90 ? 15.408 -8.517 -23.337 1.00 82.31 90 GLY A CA 1
ATOM 777 C C . GLY A 1 90 ? 16.465 -8.506 -22.219 1.00 82.31 90 GLY A C 1
ATOM 778 O O . GLY A 1 90 ? 16.206 -8.132 -21.069 1.00 82.31 90 GLY A O 1
ATOM 779 N N . SER A 1 91 ? 17.672 -8.967 -22.554 1.00 82.62 91 SER A N 1
ATOM 780 C CA . SER A 1 91 ? 18.734 -9.240 -21.578 1.00 82.62 91 SER A CA 1
ATOM 781 C C . SER A 1 91 ? 19.395 -8.003 -20.985 1.00 82.62 91 SER A C 1
ATOM 783 O O . SER A 1 91 ? 19.810 -8.069 -19.829 1.00 82.62 91 SER A O 1
ATOM 785 N N . ASP A 1 92 ? 19.482 -6.910 -21.742 1.00 83.94 92 ASP A N 1
ATOM 786 C CA . ASP A 1 92 ? 20.340 -5.751 -21.465 1.00 83.94 92 ASP A CA 1
ATOM 787 C C . ASP A 1 92 ? 19.661 -4.390 -21.720 1.00 83.94 92 ASP A C 1
ATOM 789 O O . ASP A 1 92 ? 20.296 -3.346 -21.554 1.00 83.94 92 ASP A O 1
ATOM 793 N N . GLN A 1 93 ? 18.373 -4.371 -22.079 1.00 86.94 93 GLN A N 1
ATOM 794 C CA . GLN A 1 93 ? 17.630 -3.133 -22.324 1.00 86.94 93 GLN A CA 1
ATOM 795 C C . GLN A 1 93 ? 16.503 -2.937 -21.311 1.00 86.94 93 GLN A C 1
ATOM 797 O O . GLN A 1 93 ? 15.922 -3.878 -20.759 1.00 86.94 93 GLN A O 1
ATOM 802 N N . LEU A 1 94 ? 16.163 -1.670 -21.093 1.00 90.38 94 LEU A N 1
ATOM 803 C CA . LEU A 1 94 ? 14.982 -1.272 -20.342 1.00 90.38 94 LEU A CA 1
ATOM 804 C C . LEU A 1 94 ? 14.114 -0.365 -21.206 1.00 90.38 94 LEU A C 1
ATOM 806 O O . LEU A 1 94 ? 14.608 0.452 -21.977 1.00 90.38 94 LEU A O 1
ATOM 810 N N . LEU A 1 95 ? 12.808 -0.452 -21.017 1.00 91.44 95 LEU A N 1
ATOM 811 C CA . LEU A 1 95 ? 11.890 0.624 -21.343 1.00 91.44 95 LEU A CA 1
ATOM 812 C C . LEU A 1 95 ? 11.851 1.583 -20.158 1.00 91.44 95 LEU A C 1
ATOM 814 O O . LEU A 1 95 ? 11.561 1.146 -19.052 1.00 91.44 95 LEU A O 1
ATOM 818 N N . ASN A 1 96 ? 12.109 2.867 -20.381 1.00 93.12 96 ASN A N 1
ATOM 819 C CA . ASN A 1 96 ? 11.792 3.940 -19.445 1.00 93.12 96 ASN A CA 1
ATOM 820 C C . ASN A 1 96 ? 10.432 4.528 -19.829 1.00 93.12 96 ASN A C 1
ATOM 822 O O . ASN A 1 96 ? 10.275 5.094 -20.911 1.00 93.12 96 ASN A O 1
ATOM 826 N N . CYS A 1 97 ? 9.450 4.350 -18.959 1.00 92.00 97 CYS A N 1
ATOM 827 C CA . CYS A 1 97 ? 8.060 4.689 -19.187 1.00 92.00 97 CYS A CA 1
ATOM 828 C C . CYS A 1 97 ? 7.663 5.929 -18.391 1.00 92.00 97 CYS A C 1
ATOM 830 O O . CYS A 1 97 ? 7.692 5.929 -17.160 1.00 92.00 97 CYS A O 1
ATOM 832 N N . SER A 1 98 ? 7.236 6.965 -19.105 1.00 91.75 98 SER A N 1
ATOM 833 C CA . SER A 1 98 ? 6.501 8.106 -18.571 1.00 91.75 98 SER A CA 1
ATOM 834 C C . SER A 1 98 ? 4.992 7.797 -18.517 1.00 91.75 98 SER A C 1
ATOM 836 O O . SER A 1 98 ? 4.534 6.727 -18.925 1.00 91.75 98 SER A O 1
ATOM 838 N N . LYS A 1 99 ? 4.181 8.759 -18.054 1.00 87.94 99 LYS A N 1
ATOM 839 C CA . LYS A 1 99 ? 2.710 8.676 -18.166 1.00 87.94 99 LYS A CA 1
ATOM 840 C C . LYS A 1 99 ? 2.218 8.786 -19.623 1.00 87.94 99 LYS A C 1
ATOM 842 O O . LYS A 1 99 ? 1.047 8.539 -19.895 1.00 87.94 99 LYS A O 1
ATOM 847 N N . GLU A 1 100 ? 3.057 9.187 -20.571 1.00 87.50 100 GLU A N 1
ATOM 848 C CA . GLU A 1 100 ? 2.645 9.404 -21.963 1.00 87.50 100 GLU A CA 1
ATOM 849 C C . GLU A 1 100 ? 3.112 8.269 -22.879 1.00 87.50 100 GLU A C 1
ATOM 851 O O . GLU A 1 100 ? 2.338 7.788 -23.720 1.00 87.50 100 GLU A O 1
ATOM 856 N N . ASP A 1 101 ? 4.343 7.810 -22.678 1.00 88.31 101 ASP A N 1
ATOM 857 C CA . ASP A 1 101 ? 5.065 6.910 -23.568 1.00 88.31 101 ASP A CA 1
ATOM 858 C C . ASP A 1 101 ? 6.145 6.089 -22.845 1.00 88.31 101 ASP A C 1
ATOM 860 O O . ASP A 1 101 ? 6.510 6.361 -21.706 1.00 88.31 101 ASP A O 1
ATOM 864 N N . CYS A 1 102 ? 6.669 5.077 -23.537 1.00 90.81 102 CYS A N 1
ATOM 865 C CA . CYS A 1 102 ? 7.869 4.354 -23.132 1.00 90.81 102 CYS A CA 1
ATOM 866 C C . CYS A 1 102 ? 8.941 4.484 -24.212 1.00 90.81 102 CYS A C 1
ATOM 868 O O . CYS A 1 102 ? 8.665 4.284 -25.403 1.00 90.81 102 CYS A O 1
ATOM 870 N N . VAL A 1 103 ? 10.167 4.764 -23.777 1.00 91.62 103 VAL A N 1
ATOM 871 C CA . VAL A 1 103 ? 11.355 4.864 -24.626 1.00 91.62 103 VAL A CA 1
ATOM 872 C C . VAL A 1 103 ? 12.379 3.817 -24.213 1.00 91.62 103 VAL A C 1
ATOM 874 O O . VAL A 1 103 ? 12.614 3.606 -23.026 1.00 91.62 103 VAL A O 1
ATOM 877 N N . ILE A 1 104 ? 12.998 3.155 -25.186 1.00 89.56 104 ILE A N 1
ATOM 878 C CA . ILE A 1 104 ? 14.092 2.221 -24.919 1.00 89.56 104 ILE A CA 1
ATOM 879 C C . ILE A 1 104 ? 15.294 3.019 -24.412 1.00 89.56 104 ILE A C 1
ATOM 881 O O . ILE A 1 104 ? 15.723 3.992 -25.038 1.00 89.56 104 ILE A O 1
ATOM 885 N N . VAL A 1 105 ? 15.846 2.589 -23.284 1.00 86.94 105 VAL A N 1
ATOM 886 C CA . VAL A 1 105 ? 17.095 3.094 -22.728 1.00 86.94 105 VAL A CA 1
ATOM 887 C C . VAL A 1 105 ? 18.125 1.969 -22.730 1.00 86.94 105 VAL A C 1
ATOM 889 O O . VAL A 1 105 ? 18.005 0.967 -22.025 1.00 86.94 105 VAL A O 1
ATOM 892 N N . ASN A 1 106 ? 19.156 2.151 -23.552 1.00 73.81 106 ASN A N 1
ATOM 893 C CA . ASN A 1 106 ? 20.310 1.263 -23.600 1.00 73.81 106 ASN A CA 1
ATOM 894 C C . ASN A 1 106 ? 21.312 1.758 -22.563 1.00 73.81 106 ASN A C 1
ATOM 896 O O . ASN A 1 106 ? 22.218 2.525 -22.881 1.00 73.81 106 ASN A O 1
ATOM 900 N N . ASN A 1 107 ? 21.122 1.357 -21.309 1.00 63.44 107 ASN A N 1
ATOM 901 C CA . ASN A 1 107 ? 22.015 1.746 -20.219 1.00 63.44 107 ASN A CA 1
ATOM 902 C C . ASN A 1 107 ? 23.169 0.746 -20.055 1.00 63.44 107 ASN A C 1
ATOM 904 O O . ASN A 1 107 ? 23.534 0.396 -18.936 1.00 63.44 107 ASN A O 1
ATOM 908 N N . VAL A 1 108 ? 23.766 0.323 -21.176 1.00 55.84 108 VAL A N 1
ATOM 909 C CA . VAL A 1 108 ? 25.041 -0.405 -21.201 1.00 55.84 108 VAL A CA 1
ATOM 910 C C . VAL A 1 108 ? 26.152 0.634 -21.059 1.00 55.84 108 VAL A C 1
ATOM 912 O O . VAL A 1 108 ? 26.771 1.060 -22.033 1.00 55.84 108 VAL A O 1
ATOM 915 N N . TYR A 1 109 ? 26.332 1.148 -19.846 1.00 56.97 109 TYR A N 1
ATOM 916 C CA . TYR A 1 109 ? 27.498 1.957 -19.523 1.00 56.97 109 TYR A CA 1
ATOM 917 C C . TYR A 1 109 ? 28.527 1.030 -18.894 1.00 56.97 109 TYR A C 1
ATOM 919 O O . TYR A 1 109 ? 28.286 0.515 -17.808 1.00 56.97 109 TYR A O 1
ATOM 927 N N . ASP A 1 110 ? 29.680 0.867 -19.544 1.00 51.84 110 ASP A N 1
ATOM 928 C CA . ASP A 1 110 ? 30.797 0.063 -19.026 1.00 51.84 110 ASP A CA 1
ATOM 929 C C . ASP A 1 110 ? 31.294 0.534 -17.636 1.00 51.84 110 ASP A C 1
ATOM 931 O O . ASP A 1 110 ? 32.061 -0.174 -16.991 1.00 51.84 110 ASP A O 1
ATOM 935 N N . GLU A 1 111 ? 30.844 1.701 -17.145 1.00 61.53 111 GLU A N 1
ATOM 936 C CA . GLU A 1 111 ? 31.147 2.243 -15.813 1.00 61.53 111 GLU A CA 1
ATOM 937 C C . GLU A 1 111 ? 29.989 3.110 -15.263 1.00 61.53 111 GLU A C 1
ATOM 939 O O . GLU A 1 111 ? 30.154 4.309 -15.007 1.00 61.53 111 GLU A O 1
ATOM 944 N N . LEU A 1 112 ? 28.775 2.562 -15.105 1.00 77.56 112 LEU A N 1
ATOM 945 C CA . LEU A 1 112 ? 27.731 3.318 -14.403 1.00 77.56 112 LEU A CA 1
ATOM 946 C C . LEU A 1 112 ? 28.119 3.465 -12.921 1.00 77.56 112 LEU A C 1
ATOM 948 O O . LEU A 1 112 ? 28.200 2.489 -12.185 1.00 77.56 112 LEU A O 1
ATOM 952 N N . ILE A 1 113 ? 28.335 4.699 -12.467 1.00 88.56 113 ILE A N 1
ATOM 953 C CA . ILE A 1 113 ? 28.548 5.015 -11.048 1.00 88.56 113 ILE A CA 1
ATOM 954 C C . ILE A 1 113 ? 27.224 5.508 -10.468 1.00 88.56 113 ILE A C 1
ATOM 956 O O . ILE A 1 113 ? 26.622 6.436 -11.020 1.00 88.56 113 ILE A O 1
ATOM 960 N N . CYS A 1 114 ? 26.783 4.927 -9.351 1.00 91.62 114 CYS A N 1
ATOM 961 C CA . CYS A 1 114 ? 25.627 5.440 -8.625 1.00 91.62 114 CYS A CA 1
ATOM 962 C C . CYS A 1 114 ? 26.017 6.724 -7.893 1.00 91.62 114 CYS A C 1
ATOM 964 O O . CYS A 1 114 ? 26.886 6.727 -7.024 1.00 91.62 114 CYS A O 1
ATOM 966 N N . ASN A 1 115 ? 25.435 7.839 -8.316 1.00 92.56 115 ASN A N 1
ATOM 967 C CA . ASN A 1 115 ? 25.699 9.173 -7.794 1.00 92.56 115 ASN A CA 1
ATOM 968 C C . ASN A 1 115 ? 24.505 10.083 -8.106 1.00 92.56 115 ASN A C 1
ATOM 970 O O . ASN A 1 115 ? 23.571 9.675 -8.793 1.00 92.56 115 ASN A O 1
ATOM 974 N N . GLU A 1 116 ? 24.576 11.343 -7.687 1.00 91.19 116 GLU A N 1
ATOM 975 C CA . GLU A 1 116 ? 23.527 12.347 -7.911 1.00 91.19 116 GLU A CA 1
ATOM 976 C C . GLU A 1 116 ? 23.095 12.487 -9.383 1.00 91.19 116 GLU A C 1
ATOM 978 O O . GLU A 1 116 ? 21.913 12.643 -9.673 1.00 91.19 116 GLU A O 1
ATOM 983 N N . SER A 1 117 ? 24.019 12.372 -10.346 1.00 90.50 117 SER A N 1
ATOM 984 C CA . SER A 1 117 ? 23.687 12.476 -11.780 1.00 90.50 117 SER A CA 1
ATOM 985 C C . SER A 1 117 ? 22.952 11.248 -12.326 1.00 90.50 117 SER A C 1
ATOM 987 O O . SER A 1 117 ? 22.330 11.320 -13.392 1.00 90.50 117 SER A O 1
ATOM 989 N N . ASN A 1 118 ? 23.039 10.120 -11.623 1.00 90.69 118 ASN A N 1
ATOM 990 C CA . ASN A 1 118 ? 22.388 8.860 -11.968 1.00 90.69 118 ASN A CA 1
ATOM 991 C C . ASN A 1 118 ? 21.298 8.454 -10.972 1.00 90.69 118 ASN A C 1
ATOM 993 O O . ASN A 1 118 ? 20.735 7.374 -11.107 1.00 90.69 118 ASN A O 1
ATOM 997 N N . TYR A 1 119 ? 20.970 9.328 -10.026 1.00 91.19 119 TYR A N 1
ATOM 998 C CA . TYR A 1 119 ? 19.899 9.145 -9.063 1.00 91.19 119 TYR A CA 1
ATOM 999 C C . TYR A 1 119 ? 18.566 8.798 -9.749 1.00 91.19 119 TYR A C 1
ATOM 1001 O O . TYR A 1 119 ? 18.197 9.426 -10.744 1.00 91.19 119 TYR A O 1
ATOM 1009 N N . GLU A 1 120 ? 17.871 7.776 -9.238 1.00 91.31 120 GLU A N 1
ATOM 1010 C CA . GLU A 1 120 ? 16.610 7.223 -9.766 1.00 91.31 120 GLU A CA 1
ATOM 1011 C C . GLU A 1 120 ? 16.690 6.652 -11.197 1.00 91.31 120 GLU A C 1
ATOM 1013 O O . GLU A 1 120 ? 15.668 6.310 -11.805 1.00 91.31 120 GLU A O 1
ATOM 1018 N N . LYS A 1 121 ? 17.897 6.499 -11.757 1.00 92.00 121 LYS A N 1
ATOM 1019 C CA . LYS A 1 121 ? 18.087 5.804 -13.033 1.00 92.00 121 LYS A CA 1
ATOM 1020 C C . LYS A 1 121 ? 18.244 4.313 -12.807 1.00 92.00 121 LYS A C 1
ATOM 1022 O O . LYS A 1 121 ? 19.049 3.878 -11.981 1.00 92.00 121 LYS A O 1
ATOM 1027 N N . ALA A 1 122 ? 17.496 3.543 -13.588 1.00 92.06 122 ALA A N 1
ATOM 1028 C CA . ALA A 1 122 ? 17.606 2.097 -13.615 1.00 92.06 122 ALA A CA 1
ATOM 1029 C C . ALA A 1 122 ? 18.403 1.614 -14.835 1.00 92.06 122 ALA A C 1
ATOM 1031 O O . ALA A 1 122 ? 18.454 2.286 -15.867 1.00 92.06 122 ALA A O 1
ATOM 1032 N N . PHE A 1 123 ? 19.058 0.468 -14.711 1.00 90.50 123 PHE A N 1
ATOM 1033 C CA . PHE A 1 123 ? 19.916 -0.127 -15.736 1.00 90.50 123 PHE A CA 1
ATOM 1034 C C . PHE A 1 123 ? 19.972 -1.644 -15.559 1.00 90.50 123 PHE A C 1
ATOM 1036 O O . PHE A 1 123 ? 19.497 -2.179 -14.555 1.00 90.50 123 PHE A O 1
ATOM 1043 N N . VAL A 1 124 ? 20.543 -2.329 -16.547 1.00 86.94 124 VAL A N 1
ATOM 1044 C CA . VAL A 1 124 ? 20.806 -3.764 -16.474 1.00 86.94 124 VAL A CA 1
ATOM 1045 C C . VAL A 1 124 ? 22.306 -3.987 -16.596 1.00 86.94 124 VAL A C 1
ATOM 1047 O O . VAL A 1 124 ? 22.927 -3.526 -17.549 1.00 86.94 124 VAL A O 1
ATOM 1050 N N . GLU A 1 125 ? 22.885 -4.683 -15.626 1.00 85.38 125 GLU A N 1
ATOM 1051 C CA . GLU A 1 125 ? 24.301 -5.048 -15.597 1.00 85.38 125 GLU A CA 1
ATOM 1052 C C . GLU A 1 125 ? 24.404 -6.535 -15.268 1.00 85.38 125 GLU A C 1
ATOM 1054 O O . GLU A 1 125 ? 23.850 -6.973 -14.267 1.00 85.38 125 GLU A O 1
ATOM 1059 N N . ASN A 1 126 ? 25.101 -7.321 -16.095 1.00 83.50 126 ASN A N 1
ATOM 1060 C CA . ASN A 1 126 ? 25.227 -8.775 -15.908 1.00 83.50 126 ASN A CA 1
ATOM 1061 C C . ASN A 1 126 ? 23.870 -9.481 -15.713 1.00 83.50 126 ASN A C 1
ATOM 1063 O O . ASN A 1 126 ? 23.735 -10.342 -14.852 1.00 83.50 126 ASN A O 1
ATOM 1067 N N . GLU A 1 127 ? 22.862 -9.086 -16.499 1.00 82.00 127 GLU A N 1
ATOM 1068 C CA . GLU A 1 127 ? 21.471 -9.555 -16.391 1.00 82.00 127 GLU A CA 1
ATOM 1069 C C . GLU A 1 127 ? 20.736 -9.160 -15.094 1.00 82.00 127 GLU A C 1
ATOM 1071 O O . GLU A 1 127 ? 19.573 -9.534 -14.915 1.00 82.00 127 GLU A O 1
ATOM 1076 N N . GLU A 1 128 ? 21.352 -8.367 -14.219 1.00 86.81 128 GLU A N 1
ATOM 1077 C CA . GLU A 1 128 ? 20.736 -7.852 -13.001 1.00 86.81 128 GLU A CA 1
ATOM 1078 C C . GLU A 1 128 ? 20.088 -6.498 -13.272 1.00 86.81 128 GLU A C 1
ATOM 1080 O O . GLU A 1 128 ? 20.745 -5.541 -13.686 1.00 86.81 128 GLU A O 1
ATOM 1085 N N . PHE A 1 129 ? 18.790 -6.400 -13.004 1.00 89.12 129 PHE A N 1
ATOM 1086 C CA . PHE A 1 129 ? 18.064 -5.141 -13.071 1.00 89.12 129 PHE A CA 1
ATOM 1087 C C . PHE A 1 129 ? 18.293 -4.353 -11.779 1.00 89.12 129 PHE A C 1
ATOM 1089 O O . PHE A 1 129 ? 17.959 -4.819 -10.690 1.00 89.12 129 PHE A O 1
ATOM 1096 N N . LYS A 1 130 ? 18.891 -3.167 -11.893 1.00 91.38 130 LYS A N 1
ATOM 1097 C CA . LYS A 1 130 ? 19.283 -2.321 -10.761 1.00 91.38 130 LYS A CA 1
ATOM 1098 C C . LYS A 1 130 ? 18.736 -0.909 -10.915 1.00 91.38 130 LYS A C 1
ATOM 1100 O O . LYS A 1 130 ? 18.537 -0.431 -12.029 1.00 91.38 130 LYS A O 1
ATOM 1105 N N . ILE A 1 131 ? 18.556 -0.217 -9.796 1.00 92.81 131 ILE A N 1
ATOM 1106 C CA . ILE A 1 131 ? 18.232 1.211 -9.730 1.00 92.81 131 ILE A CA 1
ATOM 1107 C C . ILE A 1 131 ? 19.201 1.920 -8.785 1.00 92.81 131 ILE A C 1
ATOM 1109 O O . ILE A 1 131 ? 19.542 1.396 -7.730 1.00 92.81 131 ILE A O 1
ATOM 1113 N N . CYS A 1 132 ? 19.667 3.107 -9.166 1.00 92.94 132 CYS A N 1
ATOM 1114 C CA . CYS A 1 132 ? 20.475 3.945 -8.287 1.00 92.94 132 CYS A CA 1
ATOM 1115 C C . CYS A 1 132 ? 19.578 4.710 -7.308 1.00 92.94 132 CYS A C 1
ATOM 1117 O O . CYS A 1 132 ? 18.759 5.533 -7.728 1.00 92.94 132 CYS A O 1
ATOM 1119 N N . ILE A 1 133 ? 19.739 4.446 -6.016 1.00 92.94 133 ILE A N 1
ATOM 1120 C CA . ILE A 1 133 ? 18.977 5.065 -4.932 1.00 92.94 133 ILE A CA 1
ATOM 1121 C C . ILE A 1 133 ? 19.893 5.899 -4.042 1.00 92.94 133 ILE A C 1
ATOM 1123 O O . ILE A 1 133 ? 21.103 5.697 -4.013 1.00 92.94 133 ILE A O 1
ATOM 1127 N N . LEU A 1 134 ? 19.306 6.842 -3.317 1.00 91.62 134 LEU A N 1
ATOM 1128 C CA . LEU A 1 134 ? 19.942 7.531 -2.200 1.00 91.62 134 LEU A CA 1
ATOM 1129 C C . LEU A 1 134 ? 19.479 6.822 -0.926 1.00 91.62 134 LEU A C 1
ATOM 1131 O O . LEU A 1 134 ? 18.272 6.751 -0.695 1.00 91.62 134 LEU A O 1
ATOM 1135 N N . ILE A 1 135 ? 20.401 6.277 -0.129 1.00 87.38 135 ILE A N 1
ATOM 1136 C CA . ILE A 1 135 ? 20.034 5.586 1.117 1.00 87.38 135 ILE A CA 1
ATOM 1137 C C . ILE A 1 135 ? 19.657 6.619 2.177 1.00 87.38 135 ILE A C 1
ATOM 1139 O O . ILE A 1 135 ? 18.566 6.583 2.737 1.00 87.38 135 ILE A O 1
ATOM 1143 N N . ASN A 1 136 ? 20.558 7.570 2.416 1.00 86.69 136 ASN A N 1
ATOM 1144 C CA . ASN A 1 136 ? 20.359 8.761 3.235 1.00 86.69 136 ASN A CA 1
ATOM 1145 C C . ASN A 1 136 ? 21.476 9.783 2.933 1.00 86.69 136 ASN A C 1
ATOM 1147 O O . ASN A 1 136 ? 22.376 9.517 2.132 1.00 86.69 136 ASN A O 1
ATOM 1151 N N . GLU A 1 137 ? 21.420 10.963 3.557 1.00 85.88 137 GLU A N 1
ATOM 1152 C CA . GLU A 1 137 ? 22.424 12.027 3.377 1.00 85.88 137 GLU A CA 1
ATOM 1153 C C . GLU A 1 137 ? 23.854 11.625 3.798 1.00 85.88 137 GLU A C 1
ATOM 1155 O O . GLU A 1 137 ? 24.816 12.177 3.262 1.00 85.88 137 GLU A O 1
ATOM 1160 N N . GLU A 1 138 ? 24.013 10.673 4.724 1.00 86.69 138 GLU A N 1
ATOM 1161 C CA . GLU A 1 138 ? 25.313 10.251 5.265 1.00 86.69 138 GLU A CA 1
ATOM 1162 C C . GLU A 1 138 ? 25.943 9.096 4.469 1.00 86.69 138 GLU A C 1
ATOM 1164 O O . GLU A 1 138 ? 27.140 9.121 4.177 1.00 86.69 138 GLU A O 1
ATOM 1169 N N . GLU A 1 139 ? 25.143 8.095 4.103 1.00 87.12 139 GLU A N 1
ATOM 1170 C CA . GLU A 1 139 ? 25.569 6.888 3.384 1.00 87.12 139 GLU A CA 1
ATOM 1171 C C . GLU A 1 139 ? 25.669 7.113 1.870 1.00 87.12 139 GLU A C 1
ATOM 1173 O O . GLU A 1 139 ? 26.473 6.471 1.191 1.00 87.12 139 GLU A O 1
ATOM 1178 N N . GLY A 1 140 ? 24.913 8.076 1.337 1.00 91.88 140 GLY A N 1
ATOM 1179 C CA . GLY A 1 140 ? 24.967 8.453 -0.068 1.00 91.88 140 GLY A CA 1
ATOM 1180 C C . GLY A 1 140 ? 24.247 7.472 -0.994 1.00 91.88 140 GLY A C 1
ATOM 1181 O O . GLY A 1 140 ? 23.189 6.931 -0.670 1.00 91.88 140 GLY A O 1
ATOM 1182 N N . TYR A 1 141 ? 24.780 7.328 -2.208 1.00 93.06 141 TYR A N 1
ATOM 1183 C CA . TYR A 1 141 ? 24.111 6.651 -3.317 1.00 93.06 141 TYR A CA 1
ATOM 1184 C C . TYR A 1 141 ? 24.554 5.189 -3.452 1.0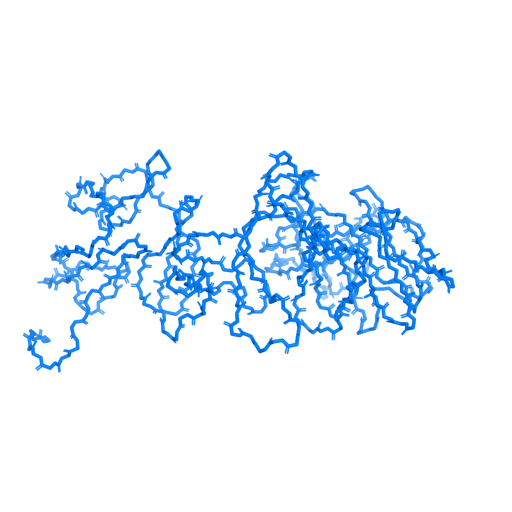0 93.06 141 TYR A C 1
ATOM 1186 O O . TYR A 1 141 ? 25.752 4.905 -3.446 1.00 93.06 141 TYR A O 1
ATOM 1194 N N . GLU A 1 142 ? 23.604 4.281 -3.668 1.00 93.19 142 GLU A N 1
ATOM 1195 C CA . GLU A 1 142 ? 23.854 2.850 -3.876 1.00 93.19 142 GLU A CA 1
ATOM 1196 C C . GLU A 1 142 ? 22.986 2.279 -5.006 1.00 93.19 142 GLU A C 1
ATOM 1198 O O . GLU A 1 142 ? 21.851 2.699 -5.236 1.00 93.19 142 GLU A O 1
ATOM 1203 N N . PHE A 1 143 ? 23.519 1.291 -5.725 1.00 92.12 143 PHE A N 1
ATOM 1204 C CA . PHE A 1 143 ? 22.713 0.474 -6.619 1.00 92.12 143 PHE A CA 1
ATOM 1205 C C . PHE A 1 143 ? 21.918 -0.578 -5.852 1.00 92.12 143 PHE A C 1
ATOM 1207 O O . PHE A 1 143 ? 22.484 -1.501 -5.275 1.00 92.12 143 PHE A O 1
ATOM 1214 N N . ARG A 1 144 ? 20.593 -0.497 -5.939 1.00 90.44 144 ARG A N 1
ATOM 1215 C CA . ARG A 1 144 ? 19.683 -1.513 -5.419 1.00 90.44 144 ARG A CA 1
ATOM 1216 C C . ARG A 1 144 ? 19.261 -2.461 -6.534 1.00 90.44 144 ARG A C 1
ATOM 1218 O O . ARG A 1 144 ? 18.728 -2.020 -7.552 1.00 90.44 144 ARG A O 1
ATOM 1225 N N . GLN A 1 145 ? 19.476 -3.757 -6.333 1.00 90.06 145 GLN A N 1
ATOM 1226 C CA . GLN A 1 145 ? 19.000 -4.796 -7.243 1.00 90.06 145 GLN A CA 1
ATOM 1227 C C . GLN A 1 145 ? 17.499 -5.038 -7.055 1.00 90.06 145 GLN A C 1
ATOM 1229 O O . GLN A 1 145 ? 17.004 -5.118 -5.930 1.00 90.06 145 GLN A O 1
ATOM 1234 N N . VAL A 1 146 ? 16.783 -5.172 -8.170 1.00 88.62 146 VAL A N 1
ATOM 1235 C CA . VAL A 1 146 ? 15.408 -5.666 -8.210 1.00 88.62 146 VAL A CA 1
ATOM 1236 C C . VAL A 1 146 ? 15.479 -7.199 -8.214 1.00 88.62 146 VAL A C 1
ATOM 1238 O O . VAL A 1 146 ? 15.999 -7.773 -9.174 1.00 88.62 146 VAL A O 1
ATOM 1241 N N . PRO A 1 147 ? 15.019 -7.882 -7.153 1.00 83.19 147 PRO A N 1
ATOM 1242 C CA . PRO A 1 147 ? 15.068 -9.330 -7.086 1.00 83.19 147 PRO A CA 1
ATOM 1243 C C . PRO A 1 147 ? 14.096 -9.942 -8.096 1.00 83.19 147 PRO A C 1
ATOM 1245 O O . PRO A 1 147 ? 13.008 -9.416 -8.346 1.00 83.19 147 PRO A O 1
ATOM 1248 N N . VAL A 1 148 ? 14.498 -11.080 -8.656 1.00 81.31 148 VAL A N 1
ATOM 1249 C CA . VAL A 1 148 ? 13.614 -11.949 -9.435 1.00 81.31 148 VAL A CA 1
ATOM 1250 C C . VAL A 1 148 ? 12.885 -12.839 -8.437 1.00 81.31 148 VAL A C 1
ATOM 1252 O O . VAL A 1 148 ? 13.391 -13.889 -8.048 1.00 81.31 148 VAL A O 1
ATOM 1255 N N . ASP A 1 149 ? 11.727 -12.374 -7.989 1.00 72.69 149 ASP A N 1
ATOM 1256 C CA . ASP A 1 149 ? 10.886 -13.074 -7.021 1.00 72.69 149 ASP A CA 1
ATOM 1257 C C . ASP A 1 149 ? 9.441 -13.143 -7.527 1.00 72.69 149 ASP A C 1
ATOM 1259 O O . ASP A 1 149 ? 9.010 -12.310 -8.325 1.00 72.69 149 ASP A O 1
ATOM 1263 N N . ASN A 1 150 ? 8.689 -14.142 -7.079 1.00 67.56 150 ASN A N 1
ATOM 1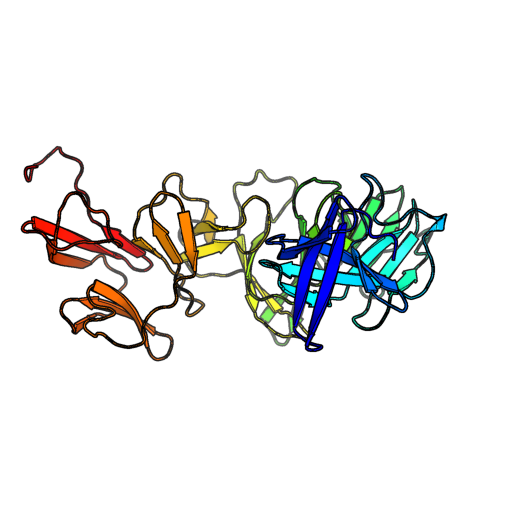264 C CA . ASN A 1 150 ? 7.260 -14.246 -7.357 1.00 67.56 150 ASN A CA 1
ATOM 1265 C C . ASN A 1 150 ? 6.453 -13.201 -6.570 1.00 67.56 150 ASN A C 1
ATOM 1267 O O . ASN A 1 150 ? 5.335 -12.877 -6.966 1.00 67.56 150 ASN A O 1
ATOM 1271 N N . GLU A 1 151 ? 7.025 -12.653 -5.498 1.00 71.38 151 GLU A N 1
ATOM 1272 C CA . GLU A 1 151 ? 6.386 -11.643 -4.660 1.00 71.38 151 GLU A CA 1
ATOM 1273 C C . GLU A 1 151 ? 6.657 -10.208 -5.144 1.00 71.38 151 GLU A C 1
ATOM 1275 O O . GLU A 1 151 ? 7.555 -9.926 -5.944 1.00 71.38 151 GLU A O 1
ATOM 1280 N N . SER A 1 152 ? 5.857 -9.259 -4.652 1.00 74.94 152 SER A N 1
ATOM 1281 C CA . SER A 1 152 ? 6.135 -7.837 -4.855 1.00 74.94 152 SER A CA 1
ATOM 1282 C C . SER A 1 152 ? 7.357 -7.399 -4.052 1.00 74.94 152 SER A C 1
ATOM 1284 O O . SER A 1 152 ? 7.455 -7.704 -2.865 1.00 74.94 152 SER A O 1
ATOM 1286 N N . PHE A 1 153 ? 8.219 -6.586 -4.653 1.00 77.81 153 PHE A N 1
ATOM 1287 C CA . PHE A 1 153 ? 9.393 -6.035 -3.988 1.00 77.81 153 PHE A CA 1
ATOM 1288 C C . PHE A 1 153 ? 9.323 -4.511 -3.888 1.00 77.81 153 PHE A C 1
ATOM 1290 O O . PHE A 1 153 ? 8.980 -3.830 -4.855 1.00 77.81 153 PHE A O 1
ATOM 1297 N N . HIS A 1 154 ? 9.681 -3.973 -2.723 1.00 83.25 154 HIS A N 1
ATOM 1298 C CA . HIS A 1 154 ? 9.655 -2.543 -2.433 1.00 83.25 154 HIS A CA 1
ATOM 1299 C C . HIS A 1 154 ? 11.079 -1.986 -2.345 1.00 83.25 154 HIS A C 1
ATOM 1301 O O . HIS A 1 154 ? 11.920 -2.502 -1.612 1.00 83.25 154 HIS A O 1
ATOM 1307 N N . ILE A 1 155 ? 11.340 -0.912 -3.084 1.00 82.38 155 ILE A N 1
ATOM 1308 C CA . ILE A 1 155 ? 12.585 -0.149 -3.038 1.00 82.38 155 ILE A CA 1
ATOM 1309 C C . ILE A 1 155 ? 12.250 1.258 -2.578 1.00 82.38 155 ILE A C 1
ATOM 1311 O O . ILE A 1 155 ? 11.478 1.962 -3.226 1.00 82.38 155 ILE A O 1
ATOM 1315 N N . TYR A 1 156 ? 12.864 1.681 -1.485 1.00 84.56 156 TYR A N 1
ATOM 1316 C CA . TYR A 1 156 ? 12.723 3.030 -0.966 1.00 84.56 156 TYR A CA 1
ATOM 1317 C C . TYR A 1 156 ? 13.974 3.821 -1.321 1.00 84.56 156 TYR A C 1
ATOM 1319 O O . TYR A 1 156 ? 15.090 3.316 -1.229 1.00 84.56 156 TYR A O 1
ATOM 1327 N N . THR A 1 157 ? 13.785 5.056 -1.768 1.00 85.75 157 THR A N 1
ATOM 1328 C CA . THR A 1 157 ? 14.892 5.984 -1.983 1.00 85.75 157 THR A CA 1
ATOM 1329 C C . THR A 1 157 ? 14.620 7.275 -1.247 1.00 85.75 157 THR A C 1
ATOM 1331 O O . THR A 1 157 ? 13.536 7.854 -1.362 1.00 85.75 157 THR A O 1
ATOM 1334 N N . TYR A 1 158 ? 15.607 7.702 -0.476 1.00 85.56 158 TYR A N 1
ATOM 1335 C CA . TYR A 1 158 ? 15.549 8.883 0.356 1.00 85.56 158 TYR A CA 1
ATOM 1336 C C . TYR A 1 158 ? 15.552 10.160 -0.479 1.00 85.56 158 TYR A C 1
ATOM 1338 O O . TYR A 1 158 ? 16.198 10.253 -1.523 1.00 85.56 158 TYR A O 1
ATOM 1346 N N . TYR A 1 159 ? 14.825 11.162 -0.001 1.00 82.38 159 TYR A N 1
ATOM 1347 C CA . TYR A 1 159 ? 14.782 12.499 -0.569 1.00 82.38 159 TYR A CA 1
ATOM 1348 C C . TYR A 1 159 ? 14.417 13.510 0.526 1.00 82.38 159 TYR A C 1
ATOM 1350 O O . TYR A 1 159 ? 13.428 13.336 1.243 1.00 82.38 159 TYR A O 1
ATOM 1358 N N . THR A 1 160 ? 15.175 14.606 0.630 1.00 73.12 160 THR A N 1
ATOM 1359 C CA . THR A 1 160 ? 14.910 15.653 1.627 1.00 73.12 160 THR A CA 1
ATOM 1360 C C . THR A 1 160 ? 14.140 16.826 1.062 1.00 73.12 160 THR A C 1
ATOM 1362 O O . THR A 1 160 ? 14.381 17.326 -0.039 1.00 73.12 160 THR A O 1
ATOM 1365 N N . ASN A 1 161 ? 13.190 17.313 1.859 1.00 68.25 161 ASN A N 1
ATOM 1366 C CA . ASN A 1 161 ? 12.499 18.558 1.569 1.00 68.25 161 ASN A CA 1
ATOM 1367 C C . ASN A 1 161 ? 12.251 19.339 2.863 1.00 68.25 161 ASN A C 1
ATOM 1369 O O . ASN A 1 161 ? 11.413 18.948 3.675 1.00 68.25 161 ASN A O 1
ATOM 1373 N N . TYR A 1 162 ? 12.974 20.448 3.048 1.00 59.12 162 TYR A N 1
ATOM 1374 C CA . TYR A 1 162 ? 12.801 21.385 4.167 1.00 59.12 162 TYR A CA 1
ATOM 1375 C C . TYR A 1 162 ? 12.753 20.716 5.564 1.00 59.12 162 TYR A C 1
ATOM 1377 O O . TYR A 1 162 ? 11.823 20.964 6.330 1.00 59.12 162 TYR A O 1
ATOM 1385 N N . ASN A 1 163 ? 13.777 19.923 5.909 1.00 65.69 163 ASN A N 1
ATOM 1386 C CA . ASN A 1 163 ? 13.986 19.255 7.214 1.00 65.69 163 ASN A CA 1
ATOM 1387 C C . ASN A 1 163 ? 13.112 18.027 7.515 1.00 65.69 163 ASN A C 1
ATOM 1389 O O . ASN A 1 163 ? 13.101 17.574 8.657 1.00 65.69 163 ASN A O 1
ATOM 1393 N N . ASN A 1 164 ? 12.373 17.509 6.536 1.00 75.94 164 ASN A N 1
ATOM 1394 C CA . ASN A 1 164 ? 11.664 16.244 6.688 1.00 75.94 164 ASN A CA 1
ATOM 1395 C C . ASN A 1 164 ? 12.271 15.188 5.765 1.00 75.94 164 ASN A C 1
ATOM 1397 O O . ASN A 1 164 ? 12.507 15.454 4.579 1.00 75.94 164 ASN A O 1
ATOM 1401 N N . ASP A 1 165 ? 12.448 14.002 6.334 1.00 81.56 165 ASP A N 1
ATOM 1402 C CA . ASP A 1 165 ? 12.886 12.797 5.648 1.00 81.56 165 ASP A CA 1
ATOM 1403 C C . ASP A 1 165 ? 11.690 12.180 4.929 1.00 81.56 165 ASP A C 1
ATOM 1405 O O . ASP A 1 165 ? 10.716 11.753 5.555 1.00 81.56 165 ASP A O 1
ATOM 1409 N N . PHE A 1 166 ? 11.746 12.172 3.601 1.00 87.69 166 PHE A N 1
ATOM 1410 C CA . PHE A 1 166 ? 10.760 11.500 2.772 1.00 87.69 166 PHE A CA 1
ATOM 1411 C C . PHE A 1 166 ? 11.426 10.416 1.943 1.00 87.69 166 PHE A C 1
ATOM 1413 O O . PHE A 1 166 ? 12.621 10.453 1.659 1.00 87.69 166 PHE A O 1
ATOM 1420 N N . TYR A 1 167 ? 10.601 9.482 1.500 1.00 88.38 167 TYR A N 1
ATOM 1421 C CA . TYR A 1 167 ? 10.998 8.413 0.611 1.00 88.38 167 TYR A CA 1
ATOM 1422 C C . TYR A 1 167 ? 10.101 8.422 -0.615 1.00 88.38 167 TYR A C 1
ATOM 1424 O O . TYR A 1 167 ? 8.894 8.673 -0.526 1.00 88.38 167 TYR A O 1
ATOM 1432 N N . LYS A 1 168 ? 10.690 8.110 -1.761 1.00 89.19 168 LYS A N 1
ATOM 1433 C CA . LYS A 1 168 ? 9.946 7.616 -2.913 1.00 89.19 168 LYS A CA 1
ATOM 1434 C C . LYS A 1 168 ? 9.944 6.099 -2.858 1.00 89.19 168 LYS A C 1
ATOM 1436 O O . LYS A 1 168 ? 10.980 5.484 -2.617 1.00 89.19 168 LYS A O 1
ATOM 1441 N N . LEU A 1 169 ? 8.778 5.517 -3.094 1.00 88.19 169 LEU A N 1
ATOM 1442 C CA . LEU A 1 169 ? 8.587 4.077 -3.129 1.00 88.19 169 LEU A CA 1
ATOM 1443 C C . LEU A 1 169 ? 8.559 3.611 -4.578 1.00 88.19 169 LEU A C 1
ATOM 1445 O O . LEU A 1 169 ? 7.681 4.008 -5.336 1.00 88.19 169 LEU A O 1
ATOM 1449 N N . TYR A 1 170 ? 9.486 2.743 -4.947 1.00 88.94 170 TYR A N 1
ATOM 1450 C CA . TYR A 1 170 ? 9.454 1.980 -6.180 1.00 88.94 170 TYR A CA 1
ATOM 1451 C C . TYR A 1 170 ? 8.969 0.559 -5.897 1.00 88.94 170 TYR A C 1
ATOM 1453 O O . TYR A 1 170 ? 9.460 -0.096 -4.984 1.00 88.94 170 TYR A O 1
ATOM 1461 N N . ILE A 1 171 ? 8.007 0.070 -6.673 1.00 86.81 171 ILE A N 1
ATOM 1462 C CA . ILE A 1 171 ? 7.445 -1.272 -6.500 1.00 86.81 171 ILE A CA 1
ATOM 1463 C C . ILE A 1 171 ? 7.733 -2.088 -7.742 1.00 86.81 171 ILE A C 1
ATOM 1465 O O . ILE A 1 171 ? 7.435 -1.660 -8.859 1.00 86.81 171 ILE A O 1
ATOM 1469 N N . SER A 1 172 ? 8.288 -3.267 -7.523 1.00 85.81 172 SER A N 1
ATOM 1470 C CA . SER A 1 172 ? 8.365 -4.324 -8.510 1.00 85.81 172 SER A CA 1
ATOM 1471 C C . SER A 1 172 ? 7.320 -5.388 -8.210 1.00 85.81 172 SER A C 1
ATOM 1473 O O . SER A 1 172 ? 6.993 -5.635 -7.051 1.00 85.81 172 SER A O 1
ATOM 1475 N N . TYR A 1 173 ? 6.754 -5.980 -9.253 1.00 77.69 173 TYR A N 1
ATOM 1476 C CA . TYR A 1 173 ? 5.759 -7.040 -9.142 1.00 77.69 173 TYR A CA 1
ATOM 1477 C C . TYR A 1 173 ? 6.186 -8.195 -10.038 1.00 77.69 173 TYR A C 1
ATOM 1479 O O . TYR A 1 173 ? 6.545 -7.915 -11.175 1.00 77.69 173 TYR A O 1
ATOM 1487 N N . GLN A 1 174 ? 6.127 -9.427 -9.518 1.00 68.38 174 GLN A N 1
ATOM 1488 C CA . GLN A 1 174 ? 6.344 -10.714 -10.198 1.00 68.38 174 GLN A CA 1
ATOM 1489 C C . GLN A 1 174 ? 7.531 -10.779 -11.184 1.00 68.38 174 GLN A C 1
ATOM 1491 O O . GLN A 1 174 ? 7.601 -10.110 -12.210 1.00 68.38 174 GLN A O 1
ATOM 1496 N N . ASN A 1 175 ? 8.478 -11.673 -10.909 1.00 77.88 175 ASN A N 1
ATOM 1497 C CA . ASN A 1 175 ? 9.700 -11.918 -11.684 1.00 77.88 175 ASN A CA 1
ATOM 1498 C C . ASN A 1 175 ? 10.671 -10.729 -11.765 1.00 77.88 175 ASN A C 1
ATOM 1500 O O . ASN A 1 175 ? 11.636 -10.777 -12.525 1.00 77.88 175 ASN A O 1
ATOM 1504 N N . GLY A 1 176 ? 10.441 -9.655 -11.007 1.00 82.44 176 GLY A N 1
ATOM 1505 C CA . GLY A 1 176 ? 11.367 -8.528 -10.946 1.00 82.44 176 GLY A CA 1
ATOM 1506 C C . GLY A 1 176 ? 11.437 -7.683 -12.220 1.00 82.44 176 GLY A C 1
ATOM 1507 O O . GLY A 1 176 ? 12.316 -6.842 -12.322 1.00 82.44 176 GLY A O 1
ATOM 1508 N N . ASN A 1 177 ? 10.566 -7.899 -13.210 1.00 87.88 177 ASN A N 1
ATOM 1509 C CA . ASN A 1 177 ? 10.770 -7.379 -14.567 1.00 87.88 177 ASN A CA 1
ATOM 1510 C C . ASN A 1 177 ? 10.202 -5.981 -14.813 1.00 87.88 177 ASN A C 1
ATOM 1512 O O . ASN A 1 177 ? 10.474 -5.382 -15.852 1.00 87.88 177 ASN A O 1
ATOM 1516 N N . ILE A 1 178 ? 9.408 -5.448 -13.890 1.00 90.25 178 ILE A N 1
ATOM 1517 C CA . ILE A 1 178 ? 8.866 -4.093 -13.969 1.00 90.25 178 ILE A CA 1
ATOM 1518 C C . ILE A 1 178 ? 9.130 -3.416 -12.639 1.00 90.25 178 ILE A C 1
ATOM 1520 O O . ILE A 1 178 ? 8.808 -3.976 -11.603 1.00 90.25 178 ILE A O 1
ATOM 1524 N N . LEU A 1 179 ? 9.666 -2.203 -12.668 1.00 91.69 179 LEU A N 1
ATOM 1525 C CA . LEU A 1 179 ? 9.870 -1.363 -11.498 1.00 91.69 179 LEU A CA 1
ATOM 1526 C C . LEU A 1 179 ? 9.132 -0.047 -11.713 1.00 91.69 179 LEU A C 1
ATOM 1528 O O . LEU A 1 179 ? 9.509 0.731 -12.582 1.00 91.69 179 LEU A O 1
ATOM 1532 N N . ARG A 1 180 ? 8.099 0.244 -10.930 1.00 90.56 180 ARG A N 1
ATOM 1533 C CA . ARG A 1 180 ? 7.333 1.494 -11.066 1.00 90.56 180 ARG A CA 1
ATOM 1534 C C . ARG A 1 180 ? 7.501 2.402 -9.871 1.00 90.56 180 ARG A C 1
ATOM 1536 O O . ARG A 1 180 ? 7.695 1.910 -8.769 1.00 90.56 180 ARG A O 1
ATOM 1543 N N . LEU A 1 181 ? 7.337 3.707 -10.067 1.00 89.31 181 LEU A N 1
ATOM 1544 C CA . LEU A 1 181 ? 7.177 4.649 -8.963 1.00 89.31 181 LEU A CA 1
ATOM 1545 C C . LEU A 1 181 ? 5.753 4.538 -8.401 1.00 89.31 181 LEU A C 1
ATOM 1547 O O . LEU A 1 181 ? 4.767 4.568 -9.145 1.00 89.31 181 LEU A O 1
ATOM 1551 N N . SER A 1 182 ? 5.632 4.388 -7.086 1.00 85.06 182 SER A N 1
ATOM 1552 C CA . SER A 1 182 ? 4.344 4.248 -6.426 1.00 85.06 182 SER A CA 1
ATOM 1553 C C . SER A 1 182 ? 3.634 5.568 -6.281 1.00 85.06 182 SER A C 1
ATOM 1555 O O . SER A 1 182 ? 4.059 6.377 -5.476 1.00 85.06 182 SER A O 1
ATOM 1557 N N . THR A 1 183 ? 2.541 5.776 -7.011 1.00 79.25 183 THR A N 1
ATOM 1558 C CA . THR A 1 183 ? 1.671 6.955 -6.873 1.00 79.25 183 THR A CA 1
ATOM 1559 C C . THR A 1 183 ? 0.535 6.749 -5.873 1.00 79.25 183 THR A C 1
ATOM 1561 O O . THR A 1 183 ? -0.189 7.694 -5.569 1.00 79.25 183 THR A O 1
ATOM 1564 N N . SER A 1 184 ? 0.375 5.529 -5.359 1.00 77.81 184 SER A N 1
ATOM 1565 C CA . SER A 1 184 ? -0.771 5.143 -4.544 1.00 77.81 184 SER A CA 1
ATOM 1566 C C . SER A 1 184 ? -0.571 5.444 -3.065 1.00 77.81 184 SER A C 1
ATOM 1568 O O . SER A 1 184 ? 0.469 5.120 -2.478 1.00 77.81 184 SER A O 1
ATOM 1570 N N . LYS A 1 185 ? -1.619 5.995 -2.434 1.00 83.25 185 LYS A N 1
ATOM 1571 C CA . LYS A 1 185 ? -1.723 6.022 -0.970 1.00 83.25 185 LYS A CA 1
ATOM 1572 C C . LYS A 1 185 ? -1.692 4.589 -0.454 1.00 83.25 185 LYS A C 1
ATOM 1574 O O . LYS A 1 185 ? -2.370 3.722 -0.999 1.00 83.25 185 LYS A O 1
ATOM 1579 N N . GLY A 1 186 ? -0.955 4.359 0.621 1.00 83.50 186 GLY A N 1
ATOM 1580 C CA . GLY A 1 186 ? -0.933 3.050 1.252 1.00 83.50 186 GLY A CA 1
ATOM 1581 C C . GLY A 1 186 ? 0.001 2.979 2.442 1.00 83.50 186 GLY A C 1
ATOM 1582 O O . GLY A 1 186 ? 0.802 3.884 2.680 1.00 83.50 186 GLY A O 1
ATOM 1583 N N . ASN A 1 187 ? -0.123 1.874 3.162 1.00 85.19 187 ASN A N 1
ATOM 1584 C CA . ASN A 1 187 ? 0.804 1.462 4.202 1.00 85.19 187 ASN A CA 1
ATOM 1585 C C . ASN A 1 187 ? 1.597 0.262 3.666 1.00 85.19 187 ASN A C 1
ATOM 1587 O O . ASN A 1 187 ? 0.995 -0.712 3.201 1.00 85.19 187 ASN A O 1
ATOM 1591 N N . TYR A 1 188 ? 2.920 0.353 3.727 1.00 82.62 188 TYR A N 1
ATOM 1592 C CA . TYR A 1 188 ? 3.878 -0.610 3.192 1.00 82.62 188 TYR A CA 1
ATOM 1593 C C . TYR A 1 188 ? 4.889 -0.953 4.280 1.00 82.62 188 TYR A C 1
ATOM 1595 O O . TYR A 1 188 ? 5.225 -0.098 5.093 1.00 82.62 188 TYR A O 1
ATOM 1603 N N . TYR A 1 189 ? 5.409 -2.175 4.303 1.00 77.50 189 TYR A N 1
ATOM 1604 C CA . TYR A 1 189 ? 6.508 -2.509 5.207 1.00 77.50 189 TYR A CA 1
ATOM 1605 C C . TYR A 1 189 ? 7.858 -2.367 4.498 1.00 77.50 189 TYR A C 1
ATOM 1607 O O . TYR A 1 189 ? 8.005 -2.675 3.310 1.00 77.50 189 TYR A O 1
ATOM 1615 N N . GLU A 1 190 ? 8.854 -1.904 5.243 1.00 67.25 190 GLU A N 1
ATOM 1616 C CA . GLU A 1 190 ? 10.252 -1.893 4.833 1.00 67.25 190 GLU A CA 1
ATOM 1617 C C . GLU A 1 190 ? 11.014 -2.982 5.582 1.00 67.25 190 GLU A C 1
ATOM 1619 O O . GLU A 1 190 ? 11.067 -2.988 6.812 1.00 67.25 190 GLU A O 1
ATOM 1624 N N . THR A 1 191 ? 11.625 -3.900 4.835 1.00 59.34 191 THR A N 1
ATOM 1625 C CA . THR A 1 191 ? 12.732 -4.714 5.340 1.00 59.34 191 THR A CA 1
ATOM 1626 C C . THR A 1 191 ? 14.004 -3.892 5.153 1.00 59.34 191 THR A C 1
ATOM 1628 O O . THR A 1 191 ? 14.533 -3.809 4.041 1.00 59.34 191 THR A O 1
ATOM 1631 N N . LEU A 1 192 ? 14.447 -3.231 6.224 1.00 47.91 192 LEU A N 1
ATOM 1632 C CA . LEU A 1 192 ? 15.541 -2.251 6.200 1.00 47.91 192 LEU A CA 1
ATOM 1633 C C . LEU A 1 192 ? 16.873 -2.830 5.696 1.00 47.91 192 LEU A C 1
ATOM 1635 O O . LEU A 1 192 ? 17.678 -2.097 5.138 1.00 47.91 192 LEU A O 1
ATOM 1639 N N . ASN A 1 193 ? 17.071 -4.146 5.778 1.00 47.38 193 ASN A N 1
ATOM 1640 C CA . ASN A 1 193 ? 18.200 -4.850 5.179 1.00 47.38 193 ASN A CA 1
ATOM 1641 C C . ASN A 1 193 ? 17.733 -6.197 4.627 1.00 47.38 193 ASN A C 1
ATOM 1643 O O . ASN A 1 193 ? 17.101 -6.964 5.340 1.00 47.38 193 ASN A O 1
ATOM 1647 N N . GLN A 1 194 ? 18.089 -6.524 3.380 1.00 51.44 194 GLN A N 1
ATOM 1648 C CA . GLN A 1 194 ? 17.818 -7.853 2.798 1.00 51.44 194 GLN A CA 1
ATOM 1649 C C . GLN A 1 194 ? 18.593 -8.987 3.499 1.00 51.44 194 GLN A C 1
ATOM 1651 O O . GLN A 1 194 ? 18.279 -10.154 3.292 1.00 51.44 194 GLN A O 1
ATOM 1656 N N . ASN A 1 195 ? 19.607 -8.640 4.300 1.00 46.31 195 ASN A N 1
ATOM 1657 C CA . ASN A 1 195 ? 20.455 -9.585 5.028 1.00 46.31 195 ASN A CA 1
ATOM 1658 C C . ASN A 1 195 ? 20.077 -9.746 6.507 1.00 46.31 195 ASN A C 1
ATOM 1660 O O . ASN A 1 195 ? 20.632 -10.632 7.153 1.00 46.31 195 ASN A O 1
ATOM 1664 N N . ASP A 1 196 ? 19.191 -8.901 7.040 1.00 45.31 196 ASP A N 1
ATOM 1665 C CA . ASP A 1 196 ? 18.679 -9.074 8.396 1.00 45.31 196 ASP A CA 1
ATOM 1666 C C . ASP A 1 196 ? 17.374 -9.858 8.305 1.00 45.31 196 ASP A C 1
ATOM 1668 O O . ASP A 1 196 ? 16.502 -9.544 7.489 1.00 45.31 196 ASP A O 1
ATOM 1672 N N . ASP A 1 197 ? 17.268 -10.902 9.127 1.00 47.88 197 ASP A N 1
ATOM 1673 C CA . ASP A 1 197 ? 16.047 -11.677 9.296 1.00 47.88 197 ASP A CA 1
ATOM 1674 C C . ASP A 1 197 ? 14.855 -10.718 9.459 1.00 47.88 197 ASP A C 1
ATOM 1676 O O . ASP A 1 197 ? 14.982 -9.646 10.052 1.00 47.88 197 ASP A O 1
ATOM 1680 N N . TYR A 1 198 ? 13.704 -11.101 8.901 1.00 53.97 198 TYR A N 1
ATOM 1681 C CA . TYR A 1 198 ? 12.427 -10.372 8.792 1.00 53.97 198 TYR A CA 1
ATOM 1682 C C . TYR A 1 198 ? 11.850 -9.755 10.098 1.00 53.97 198 TYR A C 1
ATOM 1684 O O . TYR A 1 198 ? 10.690 -9.344 10.116 1.00 53.97 198 TYR A O 1
ATOM 1692 N N . GLU A 1 199 ? 12.621 -9.699 11.180 1.00 55.66 199 GLU A N 1
ATOM 1693 C CA . GLU A 1 199 ? 12.268 -9.308 12.541 1.00 55.66 199 GLU A CA 1
ATOM 1694 C C . GLU A 1 199 ? 12.143 -7.785 12.735 1.00 55.66 199 GLU A C 1
ATOM 1696 O O . GLU A 1 199 ? 11.373 -7.352 13.580 1.00 55.66 199 GLU A O 1
ATOM 1701 N N . ASN A 1 200 ? 12.798 -6.945 11.919 1.00 65.12 200 ASN A N 1
ATOM 1702 C CA . ASN A 1 200 ? 12.794 -5.481 12.106 1.00 65.12 200 ASN A CA 1
ATOM 1703 C C . ASN A 1 200 ? 12.026 -4.727 11.005 1.00 65.12 200 ASN A C 1
ATOM 1705 O O . ASN A 1 200 ? 12.586 -3.879 10.303 1.00 65.12 200 ASN A O 1
ATOM 1709 N N . LYS A 1 201 ? 10.735 -5.033 10.821 1.00 75.19 201 LYS A N 1
ATOM 1710 C CA . LYS A 1 201 ? 9.888 -4.340 9.833 1.00 75.19 201 LYS A CA 1
ATOM 1711 C C . LYS A 1 201 ? 9.453 -2.971 10.363 1.00 75.19 201 LYS A C 1
ATOM 1713 O O . LYS A 1 201 ? 8.783 -2.902 11.388 1.00 75.19 201 LYS A O 1
ATOM 1718 N N . LYS A 1 202 ? 9.749 -1.884 9.644 1.00 83.56 202 LYS A N 1
ATOM 1719 C CA . LYS A 1 202 ? 9.152 -0.559 9.914 1.00 83.56 202 LYS A CA 1
ATOM 1720 C C . LYS A 1 202 ? 8.011 -0.275 8.945 1.00 83.56 202 LYS A C 1
ATOM 1722 O O . LYS A 1 202 ? 8.024 -0.731 7.801 1.00 83.56 202 LYS A O 1
ATOM 1727 N N . MET A 1 203 ? 7.009 0.469 9.409 1.00 87.06 203 MET A N 1
ATOM 1728 C CA . MET A 1 203 ? 5.860 0.848 8.589 1.00 87.06 203 MET A CA 1
ATOM 1729 C C . MET A 1 203 ? 6.118 2.161 7.854 1.00 87.06 203 MET A C 1
ATOM 1731 O O . MET A 1 203 ? 6.395 3.193 8.466 1.00 87.06 203 MET A O 1
ATOM 1735 N N . ILE A 1 204 ? 5.963 2.118 6.537 1.00 86.69 204 ILE A N 1
ATOM 1736 C CA . ILE A 1 204 ? 6.045 3.252 5.629 1.00 86.69 204 ILE A CA 1
ATOM 1737 C C . ILE A 1 204 ? 4.646 3.639 5.169 1.00 86.69 204 ILE A C 1
ATOM 1739 O O . ILE A 1 204 ? 3.910 2.845 4.588 1.00 86.69 204 ILE A O 1
ATOM 1743 N N . ILE A 1 205 ? 4.294 4.900 5.393 1.00 88.06 205 ILE A N 1
ATOM 1744 C CA . ILE A 1 205 ? 3.017 5.478 4.988 1.00 88.06 205 ILE A CA 1
ATOM 1745 C C . ILE A 1 205 ? 3.268 6.381 3.788 1.00 88.06 205 ILE A C 1
ATOM 1747 O O . ILE A 1 205 ? 3.983 7.378 3.892 1.00 88.06 205 ILE A O 1
ATOM 1751 N N . CYS A 1 206 ? 2.658 6.056 2.652 1.00 85.88 206 CYS A N 1
ATOM 1752 C CA . CYS A 1 206 ? 2.660 6.903 1.466 1.00 85.88 206 CYS A CA 1
ATOM 1753 C C . CYS A 1 206 ? 1.339 7.659 1.364 1.00 85.88 206 CYS A C 1
ATOM 1755 O O . CYS A 1 206 ? 0.259 7.067 1.424 1.00 85.88 206 CYS A O 1
ATOM 1757 N N . ASN A 1 207 ? 1.424 8.975 1.183 1.00 82.56 207 ASN A N 1
ATOM 1758 C CA . ASN A 1 207 ? 0.259 9.834 0.995 1.00 82.56 207 ASN A CA 1
ATOM 1759 C C . ASN A 1 207 ? -0.022 10.071 -0.493 1.00 82.56 207 ASN A C 1
ATOM 1761 O O . ASN A 1 207 ? 0.912 10.246 -1.277 1.00 82.56 207 ASN A O 1
ATOM 1765 N N . ASP A 1 208 ? -1.308 10.151 -0.860 1.00 66.88 208 ASP A N 1
ATOM 1766 C CA . ASP A 1 208 ? -1.727 10.451 -2.234 1.00 66.88 208 ASP A CA 1
ATOM 1767 C C . ASP A 1 208 ? -1.278 11.863 -2.628 1.00 66.88 208 ASP A C 1
ATOM 1769 O O . ASP A 1 208 ? -1.800 12.882 -2.158 1.00 66.88 208 ASP A O 1
ATOM 1773 N N . LYS A 1 209 ? -0.284 11.906 -3.510 1.00 64.75 209 LYS A N 1
ATOM 1774 C CA . LYS A 1 209 ? 0.048 13.069 -4.319 1.00 64.75 209 LYS A CA 1
ATOM 1775 C C . LYS A 1 209 ? 0.336 12.565 -5.721 1.00 64.75 209 LYS A C 1
ATOM 1777 O O . LYS A 1 209 ? 1.453 12.145 -6.001 1.00 64.75 209 LYS A O 1
ATOM 1782 N N . LYS A 1 210 ? -0.678 12.665 -6.587 1.00 60.34 210 LYS A N 1
ATOM 1783 C CA . LYS A 1 210 ? -0.705 12.254 -8.008 1.00 60.34 210 LYS A CA 1
ATOM 1784 C C . LYS A 1 210 ? 0.581 12.465 -8.822 1.00 60.34 210 LYS A C 1
ATOM 1786 O O . LYS A 1 210 ? 0.788 11.746 -9.802 1.00 60.34 210 LYS A O 1
ATOM 1791 N N . ASP A 1 211 ? 1.419 13.432 -8.450 1.00 62.09 211 ASP A N 1
ATOM 1792 C CA . ASP A 1 211 ? 2.630 13.800 -9.189 1.00 62.09 211 ASP A CA 1
ATOM 1793 C C . ASP A 1 211 ? 3.937 13.706 -8.378 1.00 62.09 211 ASP A C 1
ATOM 1795 O O . ASP A 1 211 ? 5.008 13.773 -8.969 1.00 62.09 211 ASP A O 1
ATOM 1799 N N . ASP A 1 212 ? 3.877 13.538 -7.053 1.00 68.06 212 ASP A N 1
ATOM 1800 C CA . ASP A 1 212 ? 5.066 13.423 -6.190 1.00 68.06 212 ASP A CA 1
ATOM 1801 C C . ASP A 1 212 ? 4.706 12.656 -4.907 1.00 68.06 212 ASP A C 1
ATOM 1803 O O . ASP A 1 212 ? 4.460 13.270 -3.859 1.00 68.06 212 ASP A O 1
ATOM 1807 N N . PRO A 1 213 ? 4.558 11.325 -5.003 1.00 71.06 213 PRO A N 1
ATOM 1808 C CA . PRO A 1 213 ? 4.167 10.488 -3.882 1.00 71.06 213 PRO A CA 1
ATOM 1809 C C . PRO A 1 213 ? 5.254 10.530 -2.812 1.00 71.06 213 PRO A C 1
ATOM 1811 O O . PRO A 1 213 ? 6.409 10.183 -3.056 1.00 71.06 213 PRO A O 1
ATOM 1814 N N . LYS A 1 214 ? 4.871 10.982 -1.616 1.00 84.56 214 LYS A N 1
ATOM 1815 C CA . LYS A 1 214 ? 5.778 11.096 -0.472 1.00 84.56 214 LYS A CA 1
ATOM 1816 C C . LYS A 1 214 ? 5.434 10.035 0.542 1.00 84.56 214 LYS A C 1
ATOM 1818 O O . LYS A 1 214 ? 4.320 10.025 1.074 1.00 84.56 214 LYS A O 1
ATOM 1823 N N . CYS A 1 215 ? 6.416 9.195 0.811 1.00 88.00 215 CYS A N 1
ATOM 1824 C CA . CYS A 1 215 ? 6.362 8.187 1.841 1.00 88.00 215 CYS A CA 1
ATOM 1825 C C . CYS A 1 215 ? 7.195 8.623 3.047 1.00 88.00 215 CYS A C 1
ATOM 1827 O O . CYS A 1 215 ? 8.162 9.369 2.901 1.00 88.00 215 CYS A O 1
ATOM 1829 N N . TYR A 1 216 ? 6.810 8.190 4.240 1.00 87.50 216 TYR A N 1
ATOM 1830 C CA . TYR A 1 216 ? 7.556 8.430 5.471 1.00 87.50 216 TYR A CA 1
ATOM 1831 C C . TYR A 1 216 ? 7.433 7.220 6.392 1.00 87.50 216 TYR A C 1
ATOM 1833 O O . TYR A 1 216 ? 6.414 6.528 6.379 1.00 87.50 216 TYR A O 1
ATOM 1841 N N . ILE A 1 217 ? 8.465 6.974 7.193 1.00 86.69 217 ILE A N 1
ATOM 1842 C CA . ILE A 1 217 ? 8.434 5.945 8.231 1.00 86.69 217 ILE A CA 1
ATOM 1843 C C . ILE A 1 217 ? 7.613 6.488 9.405 1.00 86.69 217 ILE A C 1
ATOM 1845 O O . ILE A 1 217 ? 7.881 7.589 9.895 1.00 86.69 217 ILE A O 1
ATOM 1849 N N . THR A 1 218 ? 6.599 5.747 9.852 1.00 87.31 218 THR A N 1
ATOM 1850 C CA . THR A 1 218 ? 5.804 6.167 11.014 1.00 87.31 218 THR A CA 1
ATOM 1851 C C . THR A 1 218 ? 6.586 6.001 12.313 1.00 87.31 218 THR A C 1
ATOM 1853 O O . THR A 1 218 ? 7.351 5.058 12.499 1.00 87.31 218 THR A O 1
ATOM 1856 N N . ASN A 1 219 ? 6.341 6.917 13.245 1.00 88.62 219 ASN A N 1
ATOM 1857 C CA . ASN A 1 219 ? 6.787 6.838 14.632 1.00 88.62 219 ASN A CA 1
ATOM 1858 C C . ASN A 1 219 ? 5.586 6.776 15.585 1.00 88.62 219 ASN A C 1
ATOM 1860 O O . ASN A 1 219 ? 5.597 7.367 16.670 1.00 88.62 219 ASN A O 1
ATOM 1864 N N . LYS A 1 220 ? 4.501 6.129 15.145 1.00 90.94 220 LYS A N 1
ATOM 1865 C CA . LYS A 1 220 ? 3.267 5.986 15.912 1.00 90.94 220 LYS A CA 1
ATOM 1866 C C . LYS A 1 220 ? 2.891 4.528 16.066 1.00 90.94 220 LYS A C 1
ATOM 1868 O O . LYS A 1 220 ? 2.803 3.781 15.092 1.00 90.94 220 LYS A O 1
ATOM 1873 N N . SER A 1 221 ? 2.581 4.156 17.304 1.00 92.88 221 SER A N 1
ATOM 1874 C CA . SER A 1 221 ? 1.940 2.878 17.577 1.00 92.88 221 SER A CA 1
ATOM 1875 C C . SER A 1 221 ? 0.518 2.839 17.046 1.00 92.88 221 SER A C 1
ATOM 1877 O O . SER A 1 221 ? -0.160 3.864 16.951 1.00 92.88 221 SER A O 1
ATOM 1879 N N . GLY A 1 222 ? 0.064 1.632 16.747 1.00 93.75 222 GLY A N 1
ATOM 1880 C CA . GLY A 1 222 ? -1.292 1.377 16.298 1.00 93.75 222 GLY A CA 1
ATOM 1881 C C . GLY A 1 222 ? -1.351 0.212 15.334 1.00 93.75 222 GLY A C 1
ATOM 1882 O O . GLY A 1 222 ? -0.373 -0.516 15.148 1.00 93.75 222 GLY A O 1
ATOM 1883 N N . TYR A 1 223 ? -2.521 0.061 14.729 1.00 93.50 223 TYR A N 1
ATOM 1884 C CA . TYR A 1 223 ? -2.780 -0.980 13.755 1.00 93.50 223 TYR A CA 1
ATOM 1885 C C . TYR A 1 223 ? -2.852 -0.410 12.343 1.00 93.50 223 TYR A C 1
ATOM 1887 O O . TYR A 1 223 ? -3.562 0.563 12.067 1.00 93.50 223 TYR A O 1
ATOM 1895 N N . TYR A 1 224 ? -2.123 -1.051 11.445 1.00 91.38 224 TYR A N 1
ATOM 1896 C CA . TYR A 1 224 ? -2.005 -0.689 10.043 1.00 91.38 224 TYR A CA 1
ATOM 1897 C C . TYR A 1 224 ? -2.460 -1.858 9.180 1.00 91.38 224 TYR A C 1
ATOM 1899 O O . TYR A 1 224 ? -2.398 -3.016 9.583 1.00 91.38 224 TYR A O 1
ATOM 1907 N N . TYR A 1 225 ? -2.929 -1.540 7.983 1.00 87.12 225 TYR A N 1
ATOM 1908 C CA . TYR A 1 225 ? -3.389 -2.527 7.017 1.00 87.12 225 TYR A CA 1
ATOM 1909 C C . TYR A 1 225 ? -2.474 -2.484 5.805 1.00 87.12 225 TYR A C 1
ATOM 1911 O O . TYR A 1 225 ? -2.347 -1.424 5.177 1.00 87.12 225 TYR A O 1
ATOM 1919 N N . ASN A 1 226 ? -1.802 -3.601 5.524 1.00 79.81 226 ASN A N 1
ATOM 1920 C CA . ASN A 1 226 ? -0.823 -3.668 4.447 1.00 79.81 226 ASN A CA 1
ATOM 1921 C C . ASN A 1 226 ? -1.511 -3.578 3.077 1.00 79.81 226 ASN A C 1
ATOM 1923 O O . ASN A 1 226 ? -2.456 -4.319 2.791 1.00 79.81 226 ASN A O 1
ATOM 1927 N N . THR A 1 227 ? -1.039 -2.658 2.234 1.00 72.56 227 THR A N 1
ATOM 1928 C CA . THR A 1 227 ? -1.725 -2.293 0.986 1.00 72.56 227 THR A CA 1
ATOM 1929 C C . THR A 1 227 ? -1.361 -3.195 -0.199 1.00 72.56 227 THR A C 1
ATOM 1931 O O . THR A 1 227 ? -2.222 -3.421 -1.045 1.00 72.56 227 THR A O 1
ATOM 1934 N N . ILE A 1 228 ? -0.134 -3.732 -0.283 1.00 65.94 228 ILE A N 1
ATOM 1935 C CA . ILE A 1 228 ? 0.352 -4.483 -1.463 1.00 65.94 228 ILE A CA 1
ATOM 1936 C C . ILE A 1 228 ? 1.205 -5.703 -1.054 1.00 65.94 228 ILE A C 1
ATOM 1938 O O . ILE A 1 228 ? 1.878 -5.678 -0.023 1.00 65.94 228 ILE A O 1
ATOM 1942 N N . GLY A 1 229 ? 1.153 -6.759 -1.879 1.00 59.22 229 GLY A N 1
ATOM 1943 C CA . GLY A 1 229 ? 1.973 -7.978 -1.804 1.00 59.22 229 GLY A CA 1
ATOM 1944 C C . GLY A 1 229 ? 1.190 -9.248 -1.468 1.00 59.22 229 GLY A C 1
ATOM 1945 O O . GLY A 1 229 ? -0.031 -9.208 -1.323 1.00 59.22 229 GLY A O 1
ATOM 1946 N N . ASP A 1 230 ? 1.886 -10.372 -1.307 1.00 52.06 230 ASP A N 1
ATOM 1947 C CA . ASP A 1 230 ? 1.287 -11.647 -0.866 1.00 52.06 230 ASP A CA 1
ATOM 1948 C C . ASP A 1 230 ? 0.812 -11.569 0.599 1.00 52.06 230 ASP A C 1
ATOM 1950 O O . ASP A 1 230 ? -0.091 -12.285 1.029 1.00 52.06 230 ASP A O 1
ATOM 1954 N N . GLU A 1 231 ? 1.360 -10.608 1.350 1.00 58.28 231 GLU A N 1
ATOM 1955 C CA . GLU A 1 231 ? 0.874 -10.165 2.659 1.00 58.28 231 GLU A CA 1
ATOM 1956 C C . GLU A 1 231 ? -0.116 -8.991 2.580 1.00 58.28 231 GLU A C 1
ATOM 1958 O O . GLU A 1 231 ? -0.388 -8.341 3.597 1.00 58.28 231 GLU A O 1
ATOM 1963 N N . SER A 1 232 ? -0.623 -8.650 1.390 1.00 63.12 232 SER A N 1
ATOM 1964 C CA . SER A 1 232 ? -1.689 -7.653 1.275 1.00 63.12 232 SER A CA 1
ATOM 1965 C C . SER A 1 232 ? -2.882 -8.101 2.107 1.00 63.12 232 SER A C 1
ATOM 1967 O O . SER A 1 232 ? -3.146 -9.291 2.265 1.00 63.12 232 SER A O 1
ATOM 1969 N N . GLN A 1 233 ? -3.591 -7.130 2.676 1.00 68.12 233 GLN A N 1
ATOM 1970 C CA . GLN A 1 233 ? -4.764 -7.384 3.511 1.00 68.12 233 GLN A CA 1
ATOM 1971 C C . GLN A 1 233 ? -4.484 -8.000 4.892 1.00 68.12 233 GLN A C 1
ATOM 1973 O O . GLN A 1 233 ? -5.418 -8.352 5.612 1.00 68.12 233 GLN A O 1
ATOM 1978 N N . LYS A 1 234 ? -3.217 -8.072 5.318 1.00 80.62 234 LYS A N 1
ATOM 1979 C CA . LYS A 1 234 ? -2.878 -8.418 6.703 1.00 80.62 234 LYS A CA 1
ATOM 1980 C C . LYS A 1 234 ? -2.943 -7.200 7.625 1.00 80.62 234 LYS A C 1
ATOM 1982 O O . LYS A 1 234 ? -2.538 -6.089 7.264 1.00 80.62 234 LYS A O 1
ATOM 1987 N N . LEU A 1 235 ? -3.435 -7.440 8.839 1.00 88.62 235 LEU A N 1
ATOM 1988 C CA . LEU A 1 235 ? -3.355 -6.507 9.957 1.00 88.62 235 LEU A CA 1
ATOM 1989 C C . LEU A 1 235 ? -1.936 -6.537 10.531 1.00 88.62 235 LEU A C 1
ATOM 1991 O O . LEU A 1 235 ? -1.393 -7.606 10.795 1.00 88.62 235 LEU A O 1
ATOM 1995 N N . LEU A 1 236 ? -1.353 -5.366 10.744 1.00 88.88 236 LEU A N 1
ATOM 1996 C CA . LEU A 1 236 ? -0.029 -5.191 11.330 1.00 88.88 236 LEU A CA 1
ATOM 1997 C C . LEU A 1 236 ? -0.141 -4.321 12.572 1.00 88.88 236 LEU A C 1
ATOM 1999 O O . LEU A 1 236 ? -0.891 -3.344 12.577 1.00 88.88 236 LEU A O 1
ATOM 2003 N N . LYS A 1 237 ? 0.619 -4.649 13.612 1.00 91.38 237 LYS A N 1
ATOM 2004 C CA . LYS A 1 237 ? 0.674 -3.889 14.860 1.00 91.38 237 LYS A CA 1
ATOM 2005 C C . LYS A 1 237 ? 2.071 -3.313 15.034 1.00 91.38 237 LYS A C 1
ATOM 2007 O O . LYS A 1 237 ? 3.028 -4.073 15.091 1.00 91.38 237 LYS A O 1
ATOM 2012 N N . CYS A 1 238 ? 2.175 -1.992 15.145 1.00 91.31 238 CYS A N 1
ATOM 2013 C CA . CYS A 1 238 ? 3.440 -1.314 15.431 1.00 91.31 238 CYS A CA 1
ATOM 2014 C C . CYS A 1 238 ? 3.481 -0.864 16.893 1.00 91.31 238 CYS A C 1
ATOM 2016 O O . CYS A 1 238 ? 2.543 -0.207 17.362 1.00 91.31 238 CYS A O 1
ATOM 2018 N N . ASN A 1 239 ? 4.573 -1.166 17.598 1.00 87.12 239 ASN A N 1
ATOM 2019 C CA . ASN A 1 239 ? 4.716 -0.896 19.031 1.00 87.12 239 ASN A CA 1
ATOM 2020 C C . ASN A 1 239 ? 5.848 0.096 19.305 1.00 87.12 239 ASN A C 1
ATOM 2022 O O . ASN A 1 239 ? 6.954 -0.049 18.805 1.00 87.12 239 ASN A O 1
ATOM 2026 N N . GLN A 1 240 ? 5.588 1.108 20.136 1.00 85.56 240 GLN A N 1
ATOM 2027 C CA . GLN A 1 240 ? 6.605 2.100 20.507 1.00 85.56 240 GLN A CA 1
ATOM 2028 C C . GLN A 1 240 ? 7.729 1.491 21.356 1.00 85.56 240 GLN A C 1
ATOM 2030 O O . GLN A 1 240 ? 8.859 1.969 21.295 1.00 85.56 240 GLN A O 1
ATOM 2035 N N . GLU A 1 241 ? 7.416 0.474 22.161 1.00 84.25 241 GLU A N 1
ATOM 2036 C CA . GLU A 1 241 ? 8.391 -0.207 23.022 1.00 84.25 241 GLU A CA 1
ATOM 2037 C C . GLU A 1 241 ? 9.511 -0.872 22.206 1.00 84.25 241 GLU A C 1
ATOM 2039 O O . GLU A 1 241 ? 10.646 -0.930 22.675 1.00 84.25 241 GLU A O 1
ATOM 2044 N N . ASP A 1 242 ? 9.215 -1.224 20.951 1.00 79.88 242 ASP A N 1
ATOM 2045 C CA . ASP A 1 242 ? 10.108 -1.905 20.015 1.00 79.88 242 ASP A CA 1
ATOM 2046 C C . ASP A 1 242 ? 10.587 -0.962 18.894 1.00 79.88 242 ASP A C 1
ATOM 2048 O O . ASP A 1 242 ? 10.651 -1.345 17.736 1.00 79.88 242 ASP A O 1
ATOM 2052 N N . ASP A 1 243 ? 10.846 0.319 19.189 1.00 84.12 243 ASP A N 1
ATOM 2053 C CA . ASP A 1 243 ? 11.271 1.326 18.187 1.00 84.12 243 ASP A CA 1
ATOM 2054 C C . ASP A 1 243 ? 10.336 1.421 16.957 1.00 84.12 243 ASP A C 1
ATOM 2056 O O . ASP A 1 243 ? 10.760 1.669 15.825 1.00 84.12 243 ASP A O 1
ATOM 2060 N N . TYR A 1 244 ? 9.033 1.228 17.183 1.00 86.94 244 TYR A N 1
ATOM 2061 C CA . TYR A 1 244 ? 8.002 1.213 16.140 1.00 86.94 244 TYR A CA 1
ATOM 2062 C C . TYR A 1 244 ? 8.178 0.097 15.103 1.00 86.94 244 TYR A C 1
ATOM 2064 O O . TYR A 1 244 ? 7.666 0.215 13.987 1.00 86.94 244 TYR A O 1
ATOM 2072 N N . ILE A 1 245 ? 8.846 -0.996 15.479 1.00 87.44 245 ILE A N 1
ATOM 2073 C CA . ILE A 1 245 ? 8.813 -2.249 14.728 1.00 87.44 245 ILE A CA 1
ATOM 2074 C C . ILE A 1 245 ? 7.367 -2.757 14.675 1.00 87.44 245 ILE A C 1
ATOM 2076 O O . ILE A 1 245 ? 6.587 -2.631 15.628 1.00 87.44 245 ILE A O 1
ATOM 2080 N N . CYS A 1 246 ? 7.001 -3.264 13.504 1.00 86.81 246 CYS A N 1
ATOM 2081 C CA . CYS A 1 246 ? 5.665 -3.698 13.157 1.00 86.81 246 CYS A CA 1
ATOM 2082 C C . CYS A 1 246 ? 5.636 -5.197 12.901 1.00 86.81 246 CYS A C 1
ATOM 2084 O O . CYS A 1 246 ? 6.380 -5.716 12.072 1.00 86.81 246 CYS A O 1
ATOM 2086 N N . GLU A 1 247 ? 4.700 -5.878 13.542 1.00 86.19 247 GLU A N 1
ATOM 2087 C CA . GLU A 1 247 ? 4.575 -7.328 13.474 1.00 86.19 247 GLU A CA 1
ATOM 2088 C C . GLU A 1 247 ? 3.187 -7.722 12.976 1.00 86.19 247 GLU A C 1
ATOM 2090 O O . GLU A 1 247 ? 2.204 -6.994 13.153 1.00 86.19 247 GLU A O 1
ATOM 2095 N N . THR A 1 248 ? 3.100 -8.894 12.348 1.00 84.81 248 THR A N 1
ATOM 2096 C CA . THR A 1 248 ? 1.803 -9.531 12.101 1.00 84.81 248 THR A CA 1
ATOM 2097 C C . THR A 1 248 ? 1.366 -10.209 13.398 1.00 84.81 248 THR A C 1
ATOM 2099 O O . THR A 1 248 ? 2.107 -11.063 13.884 1.00 84.81 248 THR A O 1
ATOM 2102 N N . PRO A 1 249 ? 0.204 -9.860 13.978 1.00 84.69 249 PRO A N 1
ATOM 2103 C CA . PRO A 1 249 ? -0.296 -10.544 15.165 1.00 84.69 249 PRO A CA 1
ATOM 2104 C C . PRO A 1 249 ? -0.454 -12.048 14.909 1.00 84.69 249 PRO A C 1
ATOM 2106 O O . PRO A 1 249 ? -0.973 -12.437 13.864 1.00 84.69 249 PRO A O 1
ATOM 2109 N N . GLU A 1 250 ? -0.058 -12.890 15.870 1.00 82.69 250 GLU A N 1
ATOM 2110 C CA . GLU A 1 250 ? -0.239 -14.351 15.775 1.00 82.69 250 GLU A CA 1
ATOM 2111 C C . GLU A 1 250 ? -1.719 -14.745 15.659 1.00 82.69 250 GLU A C 1
ATOM 2113 O O . GLU A 1 250 ? -2.065 -15.704 14.971 1.00 82.69 250 GLU A O 1
ATOM 2118 N N . THR A 1 251 ? -2.593 -13.984 16.321 1.00 82.06 251 THR A N 1
ATOM 2119 C CA . THR A 1 251 ? -4.049 -14.136 16.276 1.00 82.06 251 THR A CA 1
ATOM 2120 C C . THR A 1 251 ? -4.703 -12.783 16.044 1.00 82.06 251 THR A C 1
ATOM 2122 O O . THR A 1 251 ? -4.363 -11.803 16.715 1.00 82.06 251 THR A O 1
ATOM 2125 N N . ILE A 1 252 ? -5.668 -12.730 15.129 1.00 83.25 252 ILE A N 1
ATOM 2126 C CA . ILE A 1 252 ? -6.446 -11.525 14.848 1.00 83.25 252 ILE A CA 1
ATOM 2127 C C . ILE A 1 252 ? -7.710 -11.574 15.708 1.00 83.25 252 ILE A C 1
ATOM 2129 O O . ILE A 1 252 ? -8.583 -12.410 15.501 1.00 83.25 252 ILE A O 1
ATOM 2133 N N . GLU A 1 253 ? -7.813 -10.681 16.692 1.00 91.19 253 GLU A N 1
ATOM 2134 C CA . GLU A 1 253 ? -9.064 -10.515 17.437 1.00 91.19 253 GLU A CA 1
ATOM 2135 C C . GLU A 1 253 ? -10.156 -9.941 16.517 1.00 91.19 253 GLU A C 1
ATOM 2137 O O . GLU A 1 253 ? -9.892 -9.087 15.667 1.00 91.19 253 GLU A O 1
ATOM 2142 N N . ASN A 1 254 ? -11.404 -10.368 16.711 1.00 93.81 254 ASN A N 1
ATOM 2143 C CA . ASN A 1 254 ? -12.532 -9.758 16.017 1.00 93.81 254 ASN A CA 1
ATOM 2144 C C . ASN A 1 254 ? -12.826 -8.370 16.615 1.00 93.81 254 ASN A C 1
ATOM 2146 O O . ASN A 1 254 ? -12.877 -8.197 17.840 1.00 93.81 254 ASN A O 1
ATOM 2150 N N . GLY A 1 255 ? -13.022 -7.371 15.753 1.00 95.94 255 GLY A N 1
ATOM 2151 C CA . GLY A 1 255 ? -13.286 -6.002 16.184 1.00 95.94 255 GLY A CA 1
ATOM 2152 C C . GLY A 1 255 ? -12.835 -4.928 15.203 1.00 95.94 255 GLY A C 1
ATOM 2153 O O . GLY A 1 255 ? -12.659 -5.173 14.009 1.00 95.94 255 GLY A O 1
ATOM 2154 N N . TYR A 1 256 ? -12.664 -3.715 15.727 1.00 97.12 256 TYR A N 1
ATOM 2155 C CA . TYR A 1 256 ? -12.174 -2.561 14.980 1.00 97.12 256 TYR A CA 1
ATOM 2156 C C . TYR A 1 256 ? -10.766 -2.181 15.427 1.00 97.12 256 TYR A C 1
ATOM 2158 O O . TYR A 1 256 ? -10.473 -2.137 16.619 1.00 97.12 256 TYR A O 1
ATOM 2166 N N . PHE A 1 257 ? -9.918 -1.828 14.470 1.00 96.25 257 PHE A N 1
ATOM 2167 C CA . PHE A 1 257 ? -8.515 -1.485 14.660 1.00 96.25 257 PHE A CA 1
ATOM 2168 C C . PHE A 1 257 ? -8.181 -0.214 13.889 1.00 96.25 257 PHE A C 1
ATOM 2170 O O . PHE A 1 257 ? -8.775 0.073 12.848 1.00 96.25 257 PHE A O 1
ATOM 2177 N N . TYR A 1 258 ? -7.233 0.571 14.389 1.00 94.81 258 TYR A N 1
ATOM 2178 C CA . TYR A 1 258 ? -6.813 1.787 13.703 1.00 94.81 258 TYR A CA 1
ATOM 2179 C C . TYR A 1 258 ? -5.410 2.244 14.099 1.00 94.81 258 TYR A C 1
ATOM 2181 O O . TYR A 1 258 ? -4.840 1.824 15.105 1.00 94.81 258 TYR A O 1
ATOM 2189 N N . ASN A 1 259 ? -4.884 3.187 13.323 1.00 91.69 259 ASN A N 1
ATOM 2190 C CA . ASN A 1 259 ? -3.698 3.971 13.651 1.00 91.69 259 ASN A CA 1
ATOM 2191 C C . ASN A 1 259 ? -4.094 5.442 13.905 1.00 91.69 259 ASN A C 1
ATOM 2193 O O . ASN A 1 259 ? -5.164 5.884 13.468 1.00 91.69 259 ASN A O 1
ATOM 2197 N N . PRO A 1 260 ? -3.271 6.216 14.625 1.00 89.25 260 PRO A N 1
ATOM 2198 C CA . PRO A 1 260 ? -3.537 7.630 14.883 1.00 89.25 260 PRO A CA 1
ATOM 2199 C C . PRO A 1 260 ? -3.142 8.566 13.723 1.00 89.25 260 PRO A C 1
ATOM 2201 O O . PRO A 1 260 ? -3.451 9.752 13.792 1.00 89.25 260 PRO A O 1
ATOM 2204 N N . GLU A 1 261 ? -2.460 8.070 12.685 1.00 87.56 261 GLU A N 1
ATOM 2205 C CA . GLU A 1 261 ? -1.885 8.875 11.591 1.00 87.56 261 GLU A CA 1
ATOM 2206 C C . GLU A 1 261 ? -2.927 9.302 10.547 1.00 87.56 261 GLU A C 1
ATOM 2208 O O . GLU A 1 261 ? -2.811 10.363 9.934 1.00 87.56 261 GLU A O 1
ATOM 2213 N N . ASN A 1 262 ? -3.962 8.490 10.334 1.00 87.00 262 ASN A N 1
ATOM 2214 C CA . ASN A 1 262 ? -5.008 8.752 9.346 1.00 87.00 262 ASN A CA 1
ATOM 2215 C C . ASN A 1 262 ? -6.410 8.490 9.910 1.00 87.00 262 ASN A C 1
ATOM 2217 O O . ASN A 1 262 ? -6.580 8.167 11.081 1.00 87.00 262 ASN A O 1
ATOM 2221 N N . THR A 1 263 ? -7.447 8.666 9.094 1.00 89.00 263 THR A N 1
ATOM 2222 C CA . THR A 1 263 ? -8.847 8.401 9.469 1.00 89.00 263 THR A CA 1
ATOM 2223 C C . THR A 1 263 ? -9.287 6.971 9.192 1.00 89.00 263 THR A C 1
ATOM 2225 O O . THR A 1 263 ? -10.435 6.636 9.471 1.00 89.00 263 THR A O 1
ATOM 2228 N N . ASP A 1 264 ? -8.407 6.145 8.634 1.00 89.56 264 ASP A N 1
ATOM 2229 C CA . ASP A 1 264 ? -8.761 4.809 8.190 1.00 89.56 264 ASP A CA 1
ATOM 2230 C C . ASP A 1 264 ? -9.034 3.923 9.418 1.00 89.56 264 ASP A C 1
ATOM 2232 O O . ASP A 1 264 ? -8.392 4.042 10.471 1.00 89.56 264 ASP A O 1
ATOM 2236 N N . VAL A 1 265 ? -10.033 3.056 9.283 1.00 94.25 265 VAL A N 1
ATOM 2237 C CA . VAL A 1 265 ? -10.431 2.069 10.285 1.00 94.25 265 VAL A CA 1
ATOM 2238 C C . VAL A 1 265 ? -10.427 0.709 9.611 1.00 94.25 265 VAL A C 1
ATOM 2240 O O . VAL A 1 265 ? -10.811 0.582 8.451 1.00 94.25 265 VAL A O 1
ATOM 2243 N N . ILE A 1 266 ? -9.980 -0.303 10.338 1.00 95.00 266 ILE A N 1
ATOM 2244 C CA . ILE A 1 266 ? -9.876 -1.677 9.871 1.00 95.00 266 ILE A CA 1
ATOM 2245 C C . ILE A 1 266 ? -10.865 -2.498 10.690 1.00 95.00 266 ILE A C 1
ATOM 2247 O O . ILE A 1 266 ? -10.811 -2.469 11.918 1.00 95.00 266 ILE A O 1
ATOM 2251 N N . LYS A 1 267 ? -11.784 -3.198 10.034 1.00 94.75 267 LYS A N 1
ATOM 2252 C CA . LYS A 1 267 ? -12.693 -4.151 10.676 1.00 94.75 267 LYS A CA 1
ATOM 2253 C C . LYS A 1 267 ? -12.155 -5.547 10.421 1.00 94.75 267 LYS A C 1
ATOM 2255 O O . LYS A 1 267 ? -11.912 -5.888 9.267 1.00 94.75 267 LYS A O 1
ATOM 2260 N N . CYS A 1 268 ? -11.978 -6.329 11.479 1.00 94.06 268 CYS A N 1
ATOM 2261 C CA . CYS A 1 268 ? -11.602 -7.730 11.376 1.00 94.06 268 CYS A CA 1
ATOM 2262 C C . CYS A 1 268 ? -12.703 -8.625 11.940 1.00 94.06 268 CYS A C 1
ATOM 2264 O O . CYS A 1 268 ? -13.268 -8.339 12.999 1.00 94.06 268 CYS A O 1
ATOM 2266 N N . PHE A 1 269 ? -13.016 -9.690 11.211 1.00 92.25 269 PHE A N 1
ATOM 2267 C CA . PHE A 1 269 ? -13.992 -10.701 11.589 1.00 92.25 269 PHE A CA 1
ATOM 2268 C C . PHE A 1 269 ? -13.641 -12.033 10.913 1.00 92.25 269 PHE A C 1
ATOM 2270 O O . PHE A 1 269 ? -13.437 -12.062 9.699 1.00 92.25 269 PHE A O 1
ATOM 2277 N N . ASP A 1 270 ? -13.581 -13.118 11.687 1.00 88.69 270 ASP A N 1
ATOM 2278 C CA . ASP A 1 270 ? -13.241 -14.473 11.221 1.00 88.69 270 ASP A CA 1
ATOM 2279 C C . ASP A 1 270 ? -11.925 -14.510 10.420 1.00 88.69 270 ASP A C 1
ATOM 2281 O O . ASP A 1 270 ? -11.888 -14.923 9.258 1.00 88.69 270 ASP A O 1
ATOM 2285 N N . ASP A 1 271 ? -10.847 -14.011 11.037 1.00 85.19 271 ASP A N 1
ATOM 2286 C CA . ASP A 1 271 ? -9.487 -13.922 10.475 1.00 85.19 271 ASP A CA 1
ATOM 2287 C C . ASP A 1 271 ? -9.360 -13.087 9.185 1.00 85.19 271 ASP A C 1
ATOM 2289 O O . ASP A 1 271 ? -8.307 -13.061 8.545 1.00 85.19 271 ASP A O 1
ATOM 2293 N N . LYS A 1 272 ? -10.416 -12.367 8.792 1.00 87.62 272 LYS A N 1
ATOM 2294 C CA . LYS A 1 272 ? -10.416 -11.471 7.632 1.00 87.62 272 LYS A CA 1
ATOM 2295 C C . LYS A 1 272 ? -10.514 -10.036 8.092 1.00 87.62 272 LYS A C 1
ATOM 2297 O O . LYS A 1 272 ? -11.423 -9.687 8.838 1.00 87.62 272 LYS A O 1
ATOM 2302 N N . CYS A 1 273 ? -9.611 -9.203 7.600 1.00 89.56 273 CYS A N 1
ATOM 2303 C CA . CYS A 1 273 ? -9.608 -7.773 7.857 1.00 89.56 273 CYS A CA 1
ATOM 2304 C C . CYS A 1 273 ? -9.928 -7.005 6.577 1.00 89.56 273 CYS A C 1
ATOM 2306 O O . CYS A 1 273 ? -9.556 -7.431 5.489 1.00 89.56 273 CYS A O 1
ATOM 2308 N N . GLU A 1 274 ? -10.593 -5.861 6.703 1.00 89.44 274 GLU A N 1
ATOM 2309 C CA . GLU A 1 274 ? -10.849 -4.944 5.596 1.00 89.44 274 GLU A CA 1
ATOM 2310 C C . GLU A 1 274 ? -10.947 -3.495 6.078 1.00 89.44 274 GLU A C 1
ATOM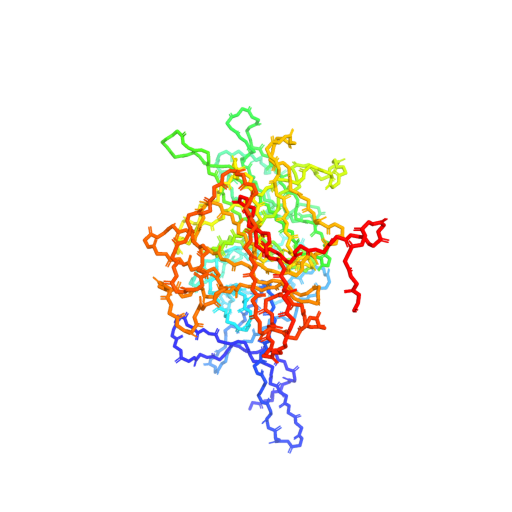 2312 O O . GLU A 1 274 ? -11.209 -3.225 7.252 1.00 89.44 274 GLU A O 1
ATOM 2317 N N . TYR A 1 275 ? -10.759 -2.540 5.165 1.00 89.06 275 TYR A N 1
ATOM 2318 C CA . TYR A 1 275 ? -11.072 -1.146 5.461 1.00 89.06 275 TYR A CA 1
ATOM 2319 C C . TYR A 1 275 ? -12.573 -0.982 5.697 1.00 89.06 275 TYR A C 1
ATOM 2321 O O . TYR A 1 275 ? -13.392 -1.306 4.839 1.00 89.06 275 TYR A O 1
ATOM 2329 N N . TYR A 1 276 ? -12.914 -0.420 6.848 1.00 92.31 276 TYR A N 1
ATOM 2330 C CA . TYR A 1 276 ? -14.270 -0.079 7.239 1.00 92.31 276 TYR A CA 1
ATOM 2331 C C . TYR A 1 276 ? -14.501 1.420 7.047 1.00 92.31 276 TYR A C 1
ATOM 2333 O O . TYR A 1 276 ? -13.620 2.235 7.323 1.00 92.31 276 TYR A O 1
ATOM 2341 N N . ASN A 1 277 ? -15.694 1.776 6.568 1.00 92.00 277 ASN A N 1
ATOM 2342 C CA . ASN A 1 277 ? -16.122 3.160 6.385 1.00 92.00 277 ASN A CA 1
ATOM 2343 C C . ASN A 1 277 ? -16.959 3.587 7.596 1.00 92.00 277 ASN A C 1
ATOM 2345 O O . ASN A 1 277 ? -18.164 3.332 7.604 1.00 92.00 277 ASN A O 1
ATOM 2349 N N . PRO A 1 278 ? -16.351 4.217 8.615 1.00 92.50 278 PRO A N 1
ATOM 2350 C CA . PRO A 1 278 ? -17.065 4.597 9.821 1.00 92.50 278 PRO A CA 1
ATOM 2351 C C . PRO A 1 278 ? -18.113 5.671 9.546 1.00 92.50 278 PRO A C 1
ATOM 2353 O O . PRO A 1 278 ? -17.897 6.598 8.758 1.00 92.50 278 PRO A O 1
ATOM 2356 N N . GLY A 1 279 ? -19.227 5.587 10.274 1.00 93.12 279 GLY A N 1
ATOM 2357 C CA . GLY A 1 279 ? -20.167 6.692 10.392 1.00 93.12 279 GLY A CA 1
ATOM 2358 C C . GLY A 1 279 ? -19.514 7.942 10.997 1.00 93.12 279 GLY A C 1
ATOM 2359 O O . GLY A 1 279 ? -18.408 7.909 11.538 1.00 93.12 279 GLY A O 1
ATOM 2360 N N . ASN A 1 280 ? -20.217 9.072 10.929 1.00 93.94 280 ASN A N 1
ATOM 2361 C CA . ASN A 1 280 ? -19.737 10.360 11.451 1.00 93.94 280 ASN A CA 1
ATOM 2362 C C . ASN A 1 280 ? -20.480 10.839 12.709 1.00 93.94 280 ASN A C 1
ATOM 2364 O O . ASN A 1 280 ? -20.245 11.950 13.183 1.00 93.94 280 ASN A O 1
ATOM 2368 N N . SER A 1 281 ? -21.408 10.035 13.226 1.00 93.25 281 SER A N 1
ATOM 2369 C CA . SER A 1 281 ? -22.230 10.364 14.388 1.00 93.25 281 SER A CA 1
ATOM 2370 C C . SER A 1 281 ? -22.762 9.101 15.062 1.00 93.25 281 SER A C 1
ATOM 2372 O O . SER A 1 281 ? -22.967 8.078 14.407 1.00 93.25 281 SER A O 1
ATOM 2374 N N . CYS A 1 282 ? -23.002 9.184 16.374 1.00 93.00 282 CYS A N 1
ATOM 2375 C CA . CYS A 1 282 ? -23.666 8.116 17.114 1.00 93.00 282 CYS A CA 1
ATOM 2376 C C . CYS A 1 282 ? -25.169 8.183 16.847 1.00 93.00 282 CYS A C 1
ATOM 2378 O O . CYS A 1 282 ? -25.867 9.057 17.364 1.00 93.00 282 CYS A O 1
ATOM 2380 N N . SER A 1 283 ? -25.638 7.271 16.006 1.00 88.06 283 SER A N 1
ATOM 2381 C CA . SER A 1 283 ? -27.040 7.062 15.663 1.00 88.06 283 SER A CA 1
ATOM 2382 C C . SER A 1 283 ? -27.379 5.581 15.831 1.00 88.06 283 SER A C 1
ATOM 2384 O O . SER A 1 283 ? -26.487 4.755 16.008 1.00 88.06 283 SER A O 1
ATOM 2386 N N . ASN A 1 284 ? -28.656 5.229 15.682 1.00 81.00 284 ASN A N 1
ATOM 2387 C CA . ASN A 1 284 ? -29.094 3.831 15.665 1.00 81.00 284 ASN A CA 1
ATOM 2388 C C . ASN A 1 284 ? -28.490 3.005 14.509 1.00 81.00 284 ASN A C 1
ATOM 2390 O O . ASN A 1 284 ? -28.697 1.803 14.475 1.00 81.00 284 ASN A O 1
ATOM 2394 N N . GLU A 1 285 ? -27.807 3.624 13.545 1.00 79.81 285 GLU A N 1
ATOM 2395 C CA . GLU A 1 285 ? -27.111 2.907 12.467 1.00 79.81 285 GLU A CA 1
ATOM 2396 C C . GLU A 1 285 ? -25.654 2.585 12.832 1.00 79.81 285 GLU A C 1
ATOM 2398 O O . GLU A 1 285 ? -25.091 1.671 12.253 1.00 79.81 285 GLU A O 1
ATOM 2403 N N . ASN A 1 286 ? -25.069 3.304 13.800 1.00 79.75 286 ASN A N 1
ATOM 2404 C CA . ASN A 1 286 ? -23.682 3.135 14.257 1.00 79.75 286 ASN A CA 1
ATOM 2405 C C . ASN A 1 286 ? -23.624 2.957 15.790 1.00 79.75 286 ASN A C 1
ATOM 2407 O O . ASN A 1 286 ? -22.704 3.450 16.451 1.00 79.75 286 ASN A O 1
ATOM 2411 N N . TYR A 1 287 ? -24.663 2.371 16.395 1.00 82.62 287 TYR A N 1
ATOM 2412 C CA . TYR A 1 287 ? -24.675 2.120 17.835 1.00 82.62 287 TYR A CA 1
ATOM 2413 C C . TYR A 1 287 ? -23.721 0.956 18.127 1.00 82.62 287 TYR A C 1
ATOM 2415 O O . TYR A 1 287 ? -23.746 -0.044 17.423 1.00 82.62 287 TYR A O 1
ATOM 2423 N N . ASP A 1 288 ? -22.839 1.110 19.116 1.00 89.50 288 ASP A N 1
ATOM 2424 C CA . ASP A 1 288 ? -21.793 0.128 19.451 1.00 89.50 288 ASP A CA 1
ATOM 2425 C C . ASP A 1 288 ? -20.702 -0.072 18.378 1.00 89.50 288 ASP A C 1
ATOM 2427 O O . ASP A 1 288 ? -19.945 -1.043 18.403 1.00 89.50 288 ASP A O 1
ATOM 2431 N N . GLU A 1 289 ? -20.536 0.904 17.481 1.00 93.69 289 GLU A N 1
ATOM 2432 C CA . GLU A 1 289 ? -19.470 0.934 16.475 1.00 93.69 289 GLU A CA 1
ATOM 2433 C C . GLU A 1 289 ? -18.479 2.090 16.697 1.00 93.69 289 GLU A C 1
ATOM 2435 O O . GLU A 1 289 ? -18.681 3.012 17.497 1.00 93.69 289 GLU A O 1
ATOM 2440 N N . ILE A 1 290 ? -17.368 2.049 15.963 1.00 95.56 290 ILE A N 1
ATOM 2441 C CA . ILE A 1 290 ? -16.432 3.168 15.859 1.00 95.56 290 ILE A CA 1
ATOM 2442 C C . ILE A 1 290 ? -16.920 4.191 14.829 1.00 95.56 290 ILE A C 1
ATOM 2444 O O . ILE A 1 290 ? -17.327 3.842 13.724 1.00 95.56 290 ILE A O 1
ATOM 2448 N N . ILE A 1 291 ? -16.811 5.475 15.168 1.00 95.88 291 ILE A N 1
ATOM 2449 C CA . ILE A 1 291 ? -17.112 6.590 14.263 1.00 95.88 291 ILE A CA 1
ATOM 2450 C C . ILE A 1 291 ? -15.897 7.499 14.076 1.00 95.88 291 ILE A C 1
ATOM 2452 O O . ILE A 1 291 ? -15.016 7.573 14.939 1.00 95.88 291 ILE A O 1
ATOM 2456 N N . VAL A 1 292 ? -15.885 8.247 12.972 1.00 95.12 292 VAL A N 1
ATOM 2457 C CA . VAL A 1 292 ? -14.892 9.293 12.696 1.00 95.12 292 VAL A CA 1
ATOM 2458 C C . VAL A 1 292 ? -15.593 10.634 12.517 1.00 95.12 292 VAL A C 1
ATOM 2460 O O . VAL A 1 292 ? -16.343 10.846 11.568 1.00 95.12 292 VAL A O 1
ATOM 2463 N N . GLU A 1 293 ? -15.309 11.577 13.411 1.00 92.94 293 GLU A N 1
ATOM 2464 C CA . GLU A 1 293 ? -15.851 12.935 13.370 1.00 92.94 293 GLU A CA 1
ATOM 2465 C C . GLU A 1 293 ? -14.701 13.942 13.443 1.00 92.94 293 GLU A C 1
ATOM 2467 O O . GLU A 1 293 ? -13.910 13.928 14.384 1.00 92.94 293 GLU A O 1
ATOM 2472 N N . SER A 1 294 ? -14.601 14.840 12.457 1.00 89.81 294 SER A N 1
ATOM 2473 C CA . SER A 1 294 ? -13.548 15.872 12.405 1.00 89.81 294 SER A CA 1
ATOM 2474 C C . SER A 1 294 ? -12.123 15.309 12.557 1.00 89.81 294 SER A C 1
ATOM 2476 O O . SER A 1 294 ? -11.299 15.870 13.275 1.00 89.81 294 SER A O 1
ATOM 2478 N N . ASN A 1 295 ? -11.843 14.188 11.881 1.00 87.44 295 ASN A N 1
ATOM 2479 C CA . ASN A 1 295 ? -10.586 13.424 11.939 1.00 87.44 295 ASN A CA 1
ATOM 2480 C C . ASN A 1 295 ? -10.256 12.781 13.300 1.00 87.44 295 ASN A C 1
ATOM 2482 O O . ASN A 1 295 ? -9.170 12.230 13.460 1.00 87.44 295 ASN A O 1
ATOM 2486 N N . ALA A 1 296 ? -11.172 12.811 14.269 1.00 91.69 296 ALA A N 1
ATOM 2487 C CA . ALA A 1 296 ? -11.030 12.107 15.537 1.00 91.69 296 ALA A CA 1
ATOM 2488 C C . ALA A 1 296 ? -11.894 10.840 15.556 1.00 91.69 296 ALA A C 1
ATOM 2490 O O . ALA A 1 296 ? -13.008 10.826 15.031 1.00 91.69 296 ALA A O 1
ATOM 2491 N N . LYS A 1 297 ? -11.367 9.780 16.173 1.00 94.31 297 LYS A N 1
ATOM 2492 C CA . LYS A 1 297 ? -12.043 8.488 16.333 1.00 94.31 297 LYS A CA 1
ATOM 2493 C C . LYS A 1 297 ? -12.746 8.417 17.682 1.00 94.31 297 LYS A C 1
ATOM 2495 O O . LYS A 1 297 ? -12.182 8.819 18.702 1.00 94.31 297 LYS A O 1
ATOM 2500 N N . TYR A 1 298 ? -13.961 7.886 17.686 1.00 95.88 298 TYR A N 1
ATOM 2501 C CA . TYR A 1 298 ? -14.764 7.715 18.891 1.00 95.88 298 TYR A CA 1
ATOM 2502 C C . TYR A 1 298 ? -15.449 6.359 18.889 1.00 95.88 298 TYR A C 1
ATOM 2504 O O . TYR A 1 298 ? -15.786 5.838 17.831 1.00 95.88 298 TYR A O 1
ATOM 2512 N N . TYR A 1 299 ? -15.704 5.833 20.081 1.00 96.88 299 TYR A N 1
ATOM 2513 C CA . TYR A 1 299 ? -16.596 4.698 20.258 1.00 96.88 299 TYR A CA 1
ATOM 2514 C C . TYR A 1 299 ? -18.009 5.213 20.535 1.00 96.88 299 TYR A C 1
ATOM 2516 O O . TYR A 1 299 ? -18.203 6.040 21.434 1.00 96.88 299 TYR A O 1
ATOM 2524 N N . CYS A 1 300 ? -18.984 4.762 19.758 1.00 95.81 300 CYS A N 1
ATOM 2525 C CA . CYS A 1 300 ? -20.388 5.017 20.030 1.00 95.81 300 CYS A CA 1
ATOM 2526 C C . CYS A 1 300 ? -20.940 3.906 20.898 1.00 95.81 300 CYS A C 1
ATOM 2528 O O . CYS A 1 300 ? -20.786 2.745 20.574 1.00 95.81 300 CYS A O 1
ATOM 2530 N N . HIS A 1 301 ? -21.628 4.257 21.975 1.00 94.25 301 HIS A N 1
ATOM 2531 C CA . HIS A 1 301 ? -22.318 3.286 22.814 1.00 94.25 301 HIS A CA 1
ATOM 2532 C C . HIS A 1 301 ? -23.591 3.917 23.358 1.00 94.25 301 HIS A C 1
ATOM 2534 O O . HIS A 1 301 ? -23.554 5.037 23.870 1.00 94.25 301 HIS A O 1
ATOM 2540 N N . ASN A 1 302 ? -24.734 3.245 23.206 1.00 88.25 302 ASN A N 1
ATOM 2541 C CA . ASN A 1 302 ? -26.040 3.771 23.626 1.00 88.25 302 ASN A CA 1
ATOM 2542 C C . ASN A 1 302 ? -26.336 5.197 23.106 1.00 88.25 302 ASN A C 1
ATOM 2544 O O . ASN A 1 302 ? -26.780 6.070 23.856 1.00 88.25 302 ASN A O 1
ATOM 2548 N N . ASN A 1 303 ? -26.056 5.460 21.820 1.00 87.44 303 ASN A N 1
ATOM 2549 C CA . ASN A 1 303 ? -26.178 6.782 21.178 1.00 87.44 303 ASN A CA 1
ATOM 2550 C C . ASN A 1 303 ? -25.338 7.902 21.829 1.00 87.44 303 ASN A C 1
ATOM 2552 O O . ASN A 1 303 ? -25.549 9.087 21.564 1.00 87.44 303 ASN A O 1
ATOM 2556 N N . GLN A 1 304 ? -24.365 7.547 22.669 1.00 92.62 304 GLN A N 1
ATOM 2557 C CA . GLN A 1 304 ? -23.409 8.471 23.262 1.00 92.62 304 GLN A CA 1
ATOM 2558 C C . GLN A 1 304 ? -22.023 8.261 22.668 1.00 92.62 304 GLN A C 1
ATOM 2560 O O . GLN A 1 304 ? -21.596 7.142 22.394 1.00 92.62 304 GLN A O 1
ATOM 2565 N N . LYS A 1 305 ? -21.314 9.374 22.487 1.00 95.19 305 LYS A N 1
ATOM 2566 C CA . LYS A 1 305 ? -19.960 9.404 21.946 1.00 95.19 305 LYS A CA 1
ATOM 2567 C C . LYS A 1 305 ? -18.939 9.336 23.074 1.00 95.19 305 LYS A C 1
ATOM 2569 O O . LYS A 1 305 ? -18.946 10.195 23.957 1.00 95.19 305 LYS A O 1
ATOM 2574 N N . TYR A 1 306 ? -18.016 8.385 22.996 1.00 95.62 306 TYR A N 1
ATOM 2575 C CA . TYR A 1 306 ? -16.927 8.226 23.952 1.00 95.62 306 TYR A CA 1
ATOM 2576 C C . TYR A 1 306 ? -15.571 8.416 23.279 1.00 95.62 306 TYR A C 1
ATOM 2578 O O . TYR A 1 306 ? -15.249 7.784 22.274 1.00 95.62 306 TYR A O 1
ATOM 2586 N N . THR A 1 307 ? -14.748 9.288 23.861 1.00 94.25 307 THR A N 1
ATOM 2587 C CA . THR A 1 307 ? -13.358 9.463 23.435 1.00 94.25 307 THR A CA 1
ATOM 2588 C C . THR A 1 307 ? -12.540 8.230 23.799 1.00 94.25 307 THR A C 1
ATOM 2590 O O . THR A 1 307 ? -12.513 7.815 24.970 1.00 94.25 307 THR A O 1
ATOM 2593 N N . ILE A 1 308 ? -11.838 7.696 22.801 1.00 94.69 308 ILE A N 1
ATOM 2594 C CA . ILE A 1 308 ? -10.872 6.619 22.987 1.00 94.69 308 ILE A CA 1
ATOM 2595 C C . ILE A 1 308 ? -9.604 7.225 23.602 1.00 94.69 308 ILE A C 1
ATOM 2597 O O . ILE A 1 308 ? -9.068 8.210 23.096 1.00 94.69 308 ILE A O 1
ATOM 2601 N N . GLY A 1 309 ? -9.213 6.719 24.772 1.00 90.88 309 GLY A N 1
ATOM 2602 C CA . GLY A 1 309 ? -8.099 7.244 25.569 1.00 90.88 309 GLY A CA 1
ATOM 2603 C C . GLY A 1 309 ? -6.869 6.340 25.522 1.00 90.88 309 GLY A C 1
ATOM 2604 O O . GLY A 1 309 ? -6.831 5.389 24.753 1.00 90.88 309 GLY A O 1
ATOM 2605 N N . SER A 1 310 ? -5.884 6.626 26.376 1.00 90.62 310 SER A N 1
ATOM 2606 C CA . SER A 1 310 ? -4.686 5.790 26.568 1.00 90.62 310 SER A CA 1
ATOM 2607 C C . SER A 1 310 ? -4.935 4.525 27.392 1.00 90.62 310 SER A C 1
ATOM 2609 O O . SER A 1 310 ? -4.103 3.624 27.380 1.00 90.62 310 SER A O 1
ATOM 2611 N N . ASP A 1 311 ? -6.060 4.466 28.099 1.00 94.69 311 ASP A N 1
ATOM 2612 C CA . ASP A 1 311 ? -6.364 3.399 29.044 1.00 94.69 311 ASP A CA 1
ATOM 2613 C C . ASP A 1 311 ? -7.542 2.568 28.543 1.00 94.69 311 ASP A C 1
ATOM 2615 O O . ASP A 1 311 ? -8.481 3.100 27.937 1.00 94.69 311 ASP A O 1
ATOM 2619 N N . ASP A 1 312 ? -7.510 1.278 28.869 1.00 96.12 312 ASP A N 1
ATOM 2620 C CA . ASP A 1 312 ? -8.594 0.351 28.576 1.00 96.12 312 ASP A CA 1
ATOM 2621 C C . ASP A 1 312 ? -9.884 0.774 29.290 1.00 96.12 312 ASP A C 1
ATOM 2623 O O . ASP A 1 312 ? -9.920 0.991 30.506 1.00 96.12 312 ASP A O 1
ATOM 2627 N N . LYS A 1 313 ? -10.975 0.842 28.529 1.00 96.62 313 LYS A N 1
ATOM 2628 C CA . LYS A 1 313 ? -12.334 1.049 29.037 1.00 96.62 313 LYS A CA 1
ATOM 2629 C C . LYS A 1 313 ? -13.214 -0.118 28.635 1.00 96.62 313 LYS A C 1
ATOM 2631 O O . LYS A 1 313 ? -13.012 -0.721 27.588 1.00 96.62 313 LYS A O 1
ATOM 2636 N N . TYR A 1 314 ? -14.214 -0.403 29.457 1.00 96.19 314 TYR A N 1
ATOM 2637 C CA . TYR A 1 314 ? -15.111 -1.531 29.250 1.00 96.19 314 TYR A CA 1
ATOM 2638 C C . TYR A 1 314 ? -16.558 -1.052 29.214 1.00 96.19 314 TYR A C 1
ATOM 2640 O O . TYR A 1 314 ? -16.970 -0.266 30.070 1.00 96.19 314 TYR A O 1
ATOM 2648 N N . TYR A 1 315 ? -17.316 -1.536 28.234 1.00 95.25 315 TYR A N 1
ATOM 2649 C CA . TYR A 1 315 ? -18.708 -1.164 27.998 1.00 95.25 315 TYR A CA 1
ATOM 2650 C C . TYR A 1 315 ? -19.551 -2.427 27.847 1.00 95.25 315 TYR A C 1
ATOM 2652 O O . TYR A 1 315 ? -19.211 -3.305 27.060 1.00 95.25 315 TYR A O 1
ATOM 2660 N N . SER A 1 316 ? -20.631 -2.545 28.617 1.00 94.19 316 SER A N 1
ATOM 2661 C CA . SER A 1 316 ? -21.551 -3.679 28.513 1.00 94.19 316 SER A CA 1
ATOM 2662 C C . SER A 1 316 ? -22.600 -3.409 27.443 1.00 94.19 316 SER A C 1
ATOM 2664 O O . SER A 1 316 ? -23.321 -2.416 27.555 1.00 94.19 316 SER A O 1
ATOM 2666 N N . ILE A 1 317 ? -22.738 -4.307 26.474 1.00 92.19 317 ILE A N 1
ATOM 2667 C CA . ILE A 1 317 ? -23.841 -4.295 25.508 1.00 92.19 317 ILE A CA 1
ATOM 2668 C C . ILE A 1 317 ? -24.833 -5.369 25.944 1.00 92.19 317 ILE A C 1
ATOM 2670 O O . ILE A 1 317 ? -24.434 -6.503 26.200 1.00 92.19 317 ILE A O 1
ATOM 2674 N N . SER A 1 318 ? -26.097 -4.985 26.106 1.00 92.44 318 SER A N 1
ATOM 2675 C CA . SER A 1 318 ? -27.194 -5.876 26.513 1.00 92.44 318 SER A CA 1
ATOM 2676 C C . SER A 1 318 ? -28.092 -6.198 25.324 1.00 92.44 318 SER A C 1
ATOM 2678 O O . SER A 1 318 ? -28.011 -5.522 24.302 1.00 92.44 318 SER A O 1
ATOM 2680 N N . ASP A 1 319 ? -28.968 -7.186 25.500 1.00 92.12 319 ASP A N 1
ATOM 2681 C CA . ASP A 1 319 ? -29.951 -7.618 24.502 1.00 92.12 319 ASP A CA 1
ATOM 2682 C C . ASP A 1 319 ? -29.294 -8.159 23.218 1.00 92.12 319 ASP A C 1
ATOM 2684 O O . ASP A 1 319 ? -29.793 -7.974 22.109 1.00 92.12 319 ASP A O 1
ATOM 2688 N N . ILE A 1 320 ? -28.161 -8.852 23.376 1.00 91.44 320 ILE A N 1
ATOM 2689 C CA . ILE A 1 320 ? -27.383 -9.462 22.288 1.00 91.44 320 ILE A CA 1
ATOM 2690 C C . ILE A 1 320 ? -27.394 -10.983 22.437 1.00 91.44 320 ILE A C 1
ATOM 2692 O O . ILE A 1 320 ? -27.519 -11.499 23.546 1.00 91.44 320 ILE A O 1
ATOM 2696 N N . ASN A 1 321 ? -27.284 -11.718 21.334 1.00 91.50 321 ASN A N 1
ATOM 2697 C CA . ASN A 1 321 ? -26.990 -13.147 21.366 1.00 91.50 321 ASN A CA 1
ATOM 2698 C C . ASN A 1 321 ? -25.503 -13.361 21.703 1.00 91.50 321 ASN A C 1
ATOM 2700 O O . ASN A 1 321 ? -24.640 -13.023 20.896 1.00 91.50 321 ASN A O 1
ATOM 2704 N N . ALA A 1 322 ? -25.180 -13.928 22.871 1.00 86.69 322 ALA A N 1
ATOM 2705 C CA . ALA A 1 322 ? -23.780 -14.116 23.281 1.00 86.69 322 ALA A CA 1
ATOM 2706 C C . ALA A 1 322 ? -23.003 -15.153 22.445 1.00 86.69 322 ALA A C 1
ATOM 2708 O O . ALA A 1 322 ? -21.784 -15.253 22.596 1.00 86.69 322 ALA A O 1
ATOM 2709 N N . GLU A 1 323 ? -23.676 -15.924 21.581 1.00 87.88 323 GLU A N 1
ATOM 2710 C CA . GLU A 1 323 ? -23.007 -16.781 20.592 1.00 87.88 323 GLU A CA 1
ATOM 2711 C C . GLU A 1 323 ? -22.388 -15.980 19.436 1.00 87.88 323 GLU A C 1
ATOM 2713 O O . GLU A 1 323 ? -21.489 -16.484 18.760 1.00 87.88 323 GLU A O 1
ATOM 2718 N N . ASP A 1 324 ? -22.833 -14.739 19.222 1.00 89.06 324 ASP A N 1
ATOM 2719 C CA . ASP A 1 324 ? -22.261 -13.859 18.212 1.00 89.06 324 ASP A CA 1
ATOM 2720 C C . ASP A 1 324 ? -20.951 -13.233 18.693 1.00 89.06 324 ASP A C 1
ATOM 2722 O O . ASP A 1 324 ? -20.728 -13.001 19.886 1.00 89.06 324 ASP A O 1
ATOM 2726 N N . ILE A 1 325 ? -20.083 -12.912 17.733 1.00 90.06 325 ILE A N 1
ATOM 2727 C CA . ILE A 1 325 ? -18.804 -12.266 18.007 1.00 90.06 325 ILE A CA 1
ATOM 2728 C C . ILE A 1 325 ? -18.827 -10.843 17.451 1.00 90.06 325 ILE A C 1
ATOM 2730 O O . ILE A 1 325 ? -19.133 -10.607 16.280 1.00 90.06 325 ILE A O 1
ATOM 2734 N N . TYR A 1 326 ? -18.465 -9.880 18.296 1.00 93.06 326 TYR A N 1
ATOM 2735 C CA . TYR A 1 326 ? -18.295 -8.487 17.895 1.00 93.06 326 TYR A CA 1
ATOM 2736 C C . TYR A 1 326 ? -17.341 -8.372 16.691 1.00 93.06 326 TYR A C 1
ATOM 2738 O O . TYR A 1 326 ? -16.292 -9.012 16.708 1.00 93.06 326 TYR A O 1
ATOM 2746 N N . PRO A 1 327 ? -17.635 -7.550 15.667 1.00 92.75 327 PRO A N 1
ATOM 2747 C CA . PRO A 1 327 ? -18.692 -6.534 15.633 1.00 92.75 327 PRO A CA 1
ATOM 2748 C C . PRO A 1 327 ? -20.014 -6.965 14.981 1.00 92.75 327 PRO A C 1
ATOM 2750 O O . PRO A 1 327 ? -20.894 -6.131 14.795 1.00 92.75 327 PRO A O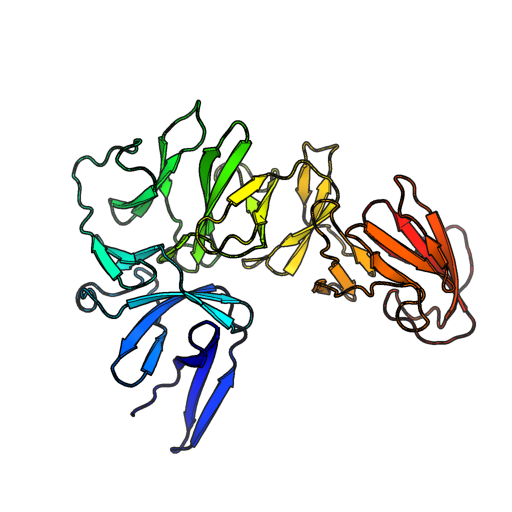 1
ATOM 2753 N N . ASN A 1 328 ? -20.181 -8.233 14.607 1.00 91.94 328 ASN A N 1
ATOM 2754 C CA . ASN A 1 328 ? -21.403 -8.700 13.953 1.00 91.94 328 ASN A CA 1
ATOM 2755 C C . ASN A 1 328 ? -22.358 -9.278 15.002 1.00 91.94 328 ASN A C 1
ATOM 2757 O O . ASN A 1 328 ? -22.348 -10.478 15.250 1.00 91.94 328 ASN A O 1
ATOM 2761 N N . LEU A 1 329 ? -23.156 -8.411 15.626 1.00 90.31 329 LEU A N 1
ATOM 2762 C CA . LEU A 1 329 ? -24.063 -8.781 16.713 1.00 90.31 329 LEU A CA 1
ATOM 2763 C C . LEU A 1 329 ? -25.517 -8.877 16.236 1.00 90.31 329 LEU A C 1
ATOM 2765 O O . LEU A 1 329 ? -25.985 -8.017 15.486 1.00 90.31 329 LEU A O 1
ATOM 2769 N N . SER A 1 330 ? -26.250 -9.879 16.714 1.00 91.69 330 SER A N 1
ATOM 2770 C CA . SER A 1 330 ? -27.704 -9.986 16.576 1.00 91.69 330 SER A CA 1
ATOM 2771 C C . SER A 1 330 ? -28.415 -9.828 17.921 1.00 91.69 330 SER A C 1
ATOM 2773 O O . SER A 1 330 ? -27.824 -9.996 18.990 1.00 91.69 330 SER A O 1
ATOM 2775 N N . GLU A 1 331 ? -29.699 -9.467 17.867 1.00 91.62 331 GLU A N 1
ATOM 2776 C CA . GLU A 1 331 ? -30.531 -9.307 19.061 1.00 91.62 331 GLU A CA 1
ATOM 2777 C C . GLU A 1 331 ? -30.681 -10.637 19.820 1.00 91.62 331 GLU A C 1
ATOM 2779 O O . GLU A 1 331 ? -30.943 -11.692 19.237 1.00 91.62 331 GLU A O 1
ATOM 2784 N N . GLY A 1 332 ? -30.580 -10.570 21.144 1.00 93.25 332 GLY A N 1
ATOM 2785 C CA . GLY A 1 332 ? -30.727 -11.704 22.052 1.00 93.25 332 GLY A CA 1
ATOM 2786 C C . GLY A 1 332 ? -31.110 -11.252 23.458 1.00 93.25 332 GLY A C 1
ATOM 2787 O O . GLY A 1 332 ? -31.706 -10.195 23.630 1.00 93.25 332 GLY A O 1
ATOM 2788 N N . ASN A 1 333 ? -30.809 -12.065 24.474 1.00 94.06 333 ASN A N 1
ATOM 2789 C CA . ASN A 1 333 ? -31.109 -11.740 25.880 1.00 94.06 333 ASN A CA 1
ATOM 2790 C C . ASN A 1 333 ? -29.857 -11.740 26.768 1.00 94.06 333 ASN A C 1
ATOM 2792 O O . ASN A 1 333 ? -29.972 -11.697 27.995 1.00 94.06 333 ASN A O 1
ATOM 2796 N N . ASP A 1 334 ? -28.677 -11.822 26.160 1.00 93.62 334 ASP A N 1
ATOM 2797 C CA . ASP A 1 334 ? -27.411 -11.906 26.866 1.00 93.62 334 ASP A CA 1
ATOM 2798 C C . ASP A 1 334 ? -26.718 -10.542 26.919 1.00 93.62 334 ASP A C 1
ATOM 2800 O O . ASP A 1 334 ? -27.176 -9.533 26.370 1.00 93.62 334 ASP A O 1
ATOM 2804 N N . ILE A 1 335 ? -25.600 -10.518 27.642 1.00 91.69 335 ILE A N 1
ATOM 2805 C CA . ILE A 1 335 ? -24.753 -9.344 27.810 1.00 91.69 335 ILE A CA 1
ATOM 2806 C C . ILE A 1 335 ? -23.337 -9.727 27.407 1.00 91.69 335 ILE A C 1
ATOM 2808 O O . ILE A 1 335 ? -22.781 -10.696 27.926 1.00 91.69 335 ILE A O 1
ATOM 2812 N N . ILE A 1 336 ? -22.728 -8.917 26.548 1.00 93.00 336 ILE A N 1
ATOM 2813 C CA . ILE A 1 336 ? -21.304 -9.005 26.224 1.00 93.00 336 ILE A CA 1
ATOM 2814 C C . ILE A 1 336 ? -20.570 -7.772 26.751 1.00 93.00 336 ILE A C 1
ATOM 2816 O O . ILE A 1 336 ? -21.169 -6.722 27.003 1.00 93.00 336 ILE A O 1
ATOM 2820 N N . LEU A 1 337 ? -19.255 -7.889 26.925 1.00 94.62 337 LEU A N 1
ATOM 2821 C CA . LEU A 1 337 ? -18.403 -6.776 27.328 1.00 94.62 337 LEU A CA 1
ATOM 2822 C C . LEU A 1 337 ? -17.483 -6.393 26.169 1.00 94.62 337 LEU A C 1
ATOM 2824 O O . LEU A 1 337 ? -16.741 -7.231 25.668 1.00 94.62 337 LEU A O 1
ATOM 2828 N N . ILE A 1 338 ? -17.509 -5.127 25.771 1.00 96.06 338 ILE A N 1
ATOM 2829 C CA . ILE A 1 338 ? -16.597 -4.559 24.779 1.00 96.06 338 ILE A CA 1
ATOM 2830 C C . ILE A 1 338 ? -15.450 -3.867 25.493 1.00 96.06 338 ILE A C 1
ATOM 2832 O O . ILE A 1 338 ? -15.662 -3.051 26.394 1.00 96.06 338 ILE A O 1
ATOM 2836 N N . LYS A 1 339 ? -14.232 -4.192 25.072 1.00 96.62 339 LYS A N 1
ATOM 2837 C CA . LYS A 1 339 ? -12.991 -3.553 25.481 1.00 96.62 339 LYS A CA 1
ATOM 2838 C C . LYS A 1 339 ? -12.616 -2.491 24.451 1.00 96.62 339 LYS A C 1
ATOM 2840 O O . LYS A 1 339 ? -12.402 -2.795 23.284 1.00 96.62 339 LYS A O 1
ATOM 2845 N N . VAL A 1 340 ? -12.502 -1.249 24.900 1.00 97.19 340 VAL A N 1
ATOM 2846 C CA . VAL A 1 340 ? -12.018 -0.112 24.114 1.00 97.19 340 VAL A CA 1
ATOM 2847 C C . VAL A 1 340 ? -10.614 0.229 24.599 1.00 97.19 340 VAL A C 1
ATOM 2849 O O . VAL A 1 340 ? -10.446 0.742 25.705 1.00 97.19 340 VAL A O 1
ATOM 2852 N N . SER A 1 341 ? -9.623 -0.061 23.766 1.00 95.75 341 SER A N 1
ATOM 2853 C CA . SER A 1 341 ? -8.193 0.175 23.985 1.00 95.75 341 SER A CA 1
ATOM 2854 C C . SER A 1 341 ? -7.688 1.320 23.086 1.00 95.75 341 SER A C 1
ATOM 2856 O O . SER A 1 341 ? -8.393 1.721 22.159 1.00 95.75 341 SER A O 1
ATOM 2858 N N . PRO A 1 342 ? -6.463 1.849 23.291 1.00 93.69 342 PRO A N 1
ATOM 2859 C CA . PRO A 1 342 ? -5.962 3.032 22.572 1.00 93.69 342 PRO A CA 1
ATOM 2860 C C . PRO A 1 342 ? -5.981 2.967 21.042 1.00 93.69 342 PRO A C 1
ATOM 2862 O O . PRO A 1 342 ? -5.992 4.022 20.406 1.00 93.69 342 PRO A O 1
ATOM 2865 N N . TYR A 1 343 ? -5.998 1.761 20.461 1.00 95.56 343 TYR A N 1
ATOM 2866 C CA . TYR A 1 343 ? -5.961 1.519 19.012 1.00 95.56 343 TYR A CA 1
ATOM 2867 C C . TYR A 1 343 ? -6.901 0.397 18.539 1.00 95.56 343 TYR A C 1
ATOM 2869 O O . TYR A 1 343 ? -6.847 0.009 17.371 1.00 95.56 343 TYR A O 1
ATOM 2877 N N . SER A 1 344 ? -7.740 -0.148 19.425 1.00 96.12 344 SER A N 1
ATOM 2878 C CA . SER A 1 344 ? -8.626 -1.268 19.098 1.00 96.12 344 SER A CA 1
ATOM 2879 C C . SER A 1 344 ? -9.906 -1.271 19.928 1.00 96.12 344 SER A C 1
ATOM 2881 O O . SER A 1 344 ? -9.943 -0.767 21.051 1.00 96.12 344 SER A O 1
ATOM 2883 N N . ILE A 1 345 ? -10.963 -1.849 19.365 1.00 96.94 345 ILE A N 1
ATOM 2884 C CA . ILE A 1 345 ? -12.248 -2.093 20.018 1.00 96.94 345 ILE A CA 1
ATOM 2885 C C . ILE A 1 345 ? -12.601 -3.550 19.754 1.00 96.94 345 ILE A C 1
ATOM 2887 O O . ILE A 1 345 ? -12.899 -3.906 18.614 1.00 96.94 345 ILE A O 1
ATOM 2891 N N . THR A 1 346 ? -12.527 -4.387 20.783 1.00 95.94 346 THR A N 1
ATOM 2892 C CA . THR A 1 346 ? -12.694 -5.843 20.666 1.00 95.94 346 THR A CA 1
ATOM 2893 C C . THR A 1 346 ? -13.616 -6.372 21.759 1.00 95.94 346 THR A C 1
ATOM 2895 O O . THR A 1 346 ? -13.876 -5.707 22.766 1.00 95.94 346 THR A O 1
ATOM 2898 N N . GLN A 1 347 ? -14.163 -7.569 21.564 1.00 94.12 347 GLN A N 1
ATOM 2899 C CA . GLN A 1 347 ? -14.947 -8.232 22.603 1.00 94.12 347 GLN A CA 1
ATOM 2900 C C . GLN A 1 347 ? -14.024 -8.762 23.699 1.00 94.12 347 GLN A C 1
ATOM 2902 O O . GLN A 1 347 ? -13.075 -9.497 23.438 1.00 94.12 347 GLN A O 1
ATOM 2907 N N . TYR A 1 348 ? -14.322 -8.426 24.950 1.00 92.81 348 TYR A N 1
ATOM 2908 C CA . TYR A 1 348 ? -13.623 -8.989 26.091 1.00 92.81 348 TYR A CA 1
ATOM 2909 C C . TYR A 1 348 ? -14.153 -10.391 26.387 1.00 92.81 348 TYR A C 1
ATOM 2911 O O . TYR A 1 348 ? -15.270 -10.560 26.881 1.00 92.81 348 TYR A O 1
ATOM 2919 N N . ILE A 1 349 ? -13.320 -11.396 26.130 1.00 83.62 349 ILE A N 1
ATOM 2920 C CA . ILE A 1 349 ? -13.580 -12.785 26.498 1.00 83.62 349 ILE A CA 1
ATOM 2921 C C . ILE A 1 349 ? -12.637 -13.128 27.649 1.00 83.62 349 ILE A C 1
ATOM 2923 O O . ILE A 1 349 ? -11.425 -13.219 27.472 1.00 83.62 349 ILE A O 1
ATOM 2927 N N . LYS A 1 350 ? -13.177 -13.305 28.858 1.00 72.75 350 LYS A N 1
ATOM 2928 C CA . LYS A 1 350 ? -12.379 -13.839 29.965 1.00 72.75 350 LYS A CA 1
ATOM 2929 C C . LYS A 1 350 ? -12.191 -15.333 29.720 1.00 72.75 350 LYS A C 1
ATOM 2931 O O . LYS A 1 350 ? -13.183 -16.060 29.669 1.00 72.75 350 LYS A O 1
ATOM 2936 N N . GLU A 1 351 ? -10.948 -15.800 29.603 1.00 58.00 351 GLU A N 1
ATOM 2937 C CA . GLU A 1 351 ? -10.678 -17.238 29.605 1.00 58.00 351 GLU A CA 1
ATOM 2938 C C . GLU A 1 351 ? -11.332 -17.868 30.840 1.00 58.00 351 GLU A C 1
ATOM 2940 O O . GLU A 1 351 ? -11.210 -17.377 31.969 1.00 58.00 351 GLU A O 1
ATOM 2945 N N . SER A 1 352 ? -12.093 -18.937 30.615 1.00 48.16 352 SER A N 1
ATOM 2946 C CA . SER A 1 352 ? -12.897 -19.599 31.634 1.00 48.16 352 SER A CA 1
ATOM 2947 C C . SER A 1 352 ? -12.009 -20.311 32.661 1.00 48.16 352 SER A C 1
ATOM 2949 O O . SER A 1 352 ? -11.802 -21.519 32.594 1.00 48.16 352 SER A O 1
ATOM 2951 N N . GLY A 1 353 ? -11.494 -19.546 33.622 1.00 47.41 353 GLY A N 1
ATOM 2952 C CA . GLY A 1 353 ? -10.868 -20.014 34.862 1.00 47.41 353 GLY A CA 1
ATOM 2953 C C . GLY A 1 353 ? -11.484 -19.392 36.120 1.00 47.41 353 GLY A C 1
ATOM 2954 O O . GLY A 1 353 ? -11.352 -19.939 37.208 1.00 47.41 353 GLY A O 1
ATOM 2955 N N . GLU A 1 354 ? -12.227 -18.293 35.985 1.00 42.09 354 GLU A N 1
ATOM 2956 C CA . GLU A 1 354 ? -12.911 -17.623 37.093 1.00 42.09 354 GLU A CA 1
ATOM 2957 C C . GLU A 1 354 ? -14.211 -17.013 36.574 1.00 42.09 354 GLU A C 1
ATOM 2959 O O . GLU A 1 354 ? -14.208 -15.956 35.936 1.00 42.09 354 GLU A O 1
ATOM 2964 N N . GLY A 1 355 ? -15.288 -17.766 36.790 1.00 41.31 355 GLY A N 1
ATOM 2965 C CA . GLY A 1 355 ? -16.484 -17.766 35.962 1.00 41.31 355 GLY A CA 1
ATOM 2966 C C . GLY A 1 355 ? -17.259 -16.462 35.841 1.00 41.31 355 GLY A C 1
ATOM 2967 O O . GLY A 1 355 ? -17.354 -15.691 36.787 1.00 41.31 355 GLY A O 1
ATOM 2968 N N . TRP A 1 356 ? -17.899 -16.336 34.681 1.00 36.19 356 TRP A N 1
ATOM 2969 C CA . TRP A 1 356 ? -19.347 -16.176 34.544 1.00 36.19 356 TRP A CA 1
ATOM 2970 C C . TRP A 1 356 ? -19.810 -17.189 33.477 1.00 36.19 356 TRP A C 1
ATOM 2972 O O . TRP A 1 356 ? -19.027 -17.559 32.605 1.00 36.19 356 TRP A O 1
ATOM 2982 N N . TYR A 1 357 ? -20.993 -17.771 33.672 1.00 36.88 357 TYR A N 1
ATOM 2983 C CA . TYR A 1 357 ? -21.458 -18.997 33.010 1.00 36.88 357 TYR A CA 1
ATOM 2984 C C . TYR A 1 357 ? -21.837 -18.803 31.532 1.00 36.88 357 TYR A C 1
ATOM 2986 O O . TYR A 1 357 ? -22.257 -17.715 31.151 1.00 36.88 357 TYR A O 1
ATOM 2994 N N . LYS A 1 358 ? -21.696 -19.907 30.774 1.00 41.81 358 LYS A N 1
ATOM 2995 C CA . LYS A 1 358 ? -22.381 -20.200 29.503 1.00 41.81 358 LYS A CA 1
ATOM 2996 C C . LYS A 1 358 ? -23.886 -19.994 29.589 1.00 41.81 358 LYS A C 1
ATOM 2998 O O . LYS A 1 358 ? -24.448 -20.344 30.657 1.00 41.81 358 LYS A O 1
#

Secondary structure (DSSP, 8-state):
----SEEEEEEEETTEEEEEEEEEETTEEEEEE----EEEEEEE-SS-EEEPPPPSS-SB-GGG--SSSEEEEEEETTEEEEE-EEEEETTTEEEEE-SS-EEEE----TT---SGGGTT-EEEETTEEEEEEEEETTTEEEEEE----SS-EEEEEEEEETTEEEEEEEEE-STT-EEEE--S-EEEEEES-TTS-TT-EEEEEEE--TTS-EEEE----EEEEB-SSTTTT-EEEE-GGGTTBEE--SS--SEEEE-SSSS-EEEEETTEEEEE--BSS-STTSTTSEEEETTEEEEEETTEEEE--SS-EEEEEEEE-TTS-TTS--EEEEEEEEEEETTEEEE----TTS----